Protein AF-H7GGT7-F1 (afdb_monomer_lite)

Sequence (346 aa):
MVAEAQDALASLGRAEEAASGPRREDAALARYRDLRARPEAETLLALLPALRPYPLEQAEARLLLAGLLWRAFRPQEALAVLAEPPHPGLPPDPVLEHQSLKAGLLMDLGRHAEAEPLLEGPLPEGLEARARFGATRLRLLLETGRLAQALEEGEGLYAKTPHPWMAAALLSAWTLKNRFPEALFREALAHPDGRGLALLALAHRRWRREEDPVPLFKEVLKEARRLPNPYLHHLALSSLALYLWPRAPRKAQALSQHLLYHTHKTGFLVHLEVARLLRAQLLLETGERVDHLLGFAPSLPLTRAWKAALQGEEAAEGLEGYGILGRWVRRLWRRGAAWMRARQWS

pLDDT: mean 89.99, std 10.31, range [37.41, 98.56]

Secondary structure (DSSP, 8-state):
-HHHHHHHHHHTTSSPPPTT-HHHH-HHHHHHHHHTTS--HHHHHHHTTTTTT-HHHHHHHHHHHHHHHHHTT-HHHHHHHT-SPPPTTS-HHHHHHHHHHHHHHHHHTT-HHHHGGGG-SPPPS-HHHHHHHHHHHHHHHHHTT-HHHHHHHHHHHHHHS--HHHHHHHHHHHHHTT---HHHHHHHTTSHHHHHHHHHHHHHHHHHTTS--HHHHHHHHHHHHHTT-HHHHHHHHHHHHHHHTTT-HHHHHHHHHHHHHHHHHHT-HHHHHHHHHHHHHHHHTTT---HHHH-S--SSHHHHHHHHHHHT--PPS-GGGGTHHHHHHHHHHHHHHHHHHHHT--

Structure (mmCIF, N/CA/C/O backbone):
data_AF-H7GGT7-F1
#
_entry.id   AF-H7GGT7-F1
#
loop_
_atom_site.group_PDB
_atom_site.id
_atom_site.type_symbol
_atom_site.label_atom_id
_atom_site.label_alt_id
_atom_site.label_comp_id
_atom_site.label_asym_id
_atom_site.label_entity_id
_atom_site.label_seq_id
_atom_site.pdbx_PDB_ins_code
_atom_site.Cartn_x
_atom_site.Cartn_y
_atom_site.Cartn_z
_atom_site.occupancy
_atom_site.B_iso_or_equiv
_atom_site.auth_seq_id
_atom_site.auth_comp_id
_atom_site.auth_asym_id
_atom_site.auth_atom_id
_atom_site.pdbx_PDB_model_num
ATOM 1 N N . MET A 1 1 ? 19.792 -13.397 -35.798 1.00 60.62 1 MET A N 1
ATOM 2 C CA . MET A 1 1 ? 20.973 -13.359 -34.907 1.00 60.62 1 MET A CA 1
ATOM 3 C C . MET A 1 1 ? 21.615 -11.969 -34.822 1.00 60.62 1 MET A C 1
ATOM 5 O O . MET A 1 1 ? 21.459 -11.349 -33.783 1.00 60.62 1 MET A O 1
ATOM 9 N N . VAL A 1 2 ? 22.288 -11.427 -35.856 1.00 76.25 2 VAL A N 1
ATOM 10 C CA . VAL A 1 2 ? 22.968 -10.103 -35.744 1.00 76.25 2 VAL A CA 1
ATOM 11 C C . VAL A 1 2 ? 21.978 -8.932 -35.618 1.00 76.25 2 VAL A C 1
ATOM 13 O O . VAL A 1 2 ? 22.123 -8.114 -34.717 1.00 76.25 2 VAL A O 1
ATOM 16 N N . ALA A 1 3 ? 20.934 -8.893 -36.454 1.00 75.62 3 ALA A N 1
ATOM 17 C CA . ALA A 1 3 ? 19.920 -7.832 -36.410 1.00 75.62 3 ALA A CA 1
ATOM 18 C C . ALA A 1 3 ? 19.075 -7.851 -35.119 1.00 75.62 3 ALA A C 1
ATOM 20 O O . ALA A 1 3 ? 18.805 -6.805 -34.550 1.00 75.62 3 ALA A O 1
ATOM 21 N N . GLU A 1 4 ? 18.721 -9.034 -34.605 1.00 77.25 4 GLU A N 1
ATOM 22 C CA . GLU A 1 4 ? 17.981 -9.176 -33.337 1.00 77.25 4 GLU A CA 1
ATOM 23 C C . GLU A 1 4 ? 18.801 -8.704 -32.130 1.00 77.25 4 GLU A C 1
ATOM 25 O O . GLU A 1 4 ? 18.273 -8.039 -31.244 1.00 77.25 4 GLU A O 1
ATOM 30 N N . ALA A 1 5 ? 20.101 -9.020 -32.094 1.00 79.81 5 ALA A N 1
ATOM 31 C CA . ALA A 1 5 ? 20.989 -8.544 -31.037 1.00 79.81 5 ALA A CA 1
ATOM 32 C C . ALA A 1 5 ? 21.175 -7.018 -31.100 1.00 79.81 5 ALA A C 1
ATOM 34 O O . ALA A 1 5 ? 21.188 -6.358 -30.061 1.00 79.81 5 ALA A O 1
ATOM 35 N N . GLN A 1 6 ? 21.272 -6.452 -32.308 1.00 83.12 6 GLN A N 1
ATOM 36 C CA . GLN A 1 6 ? 21.301 -5.005 -32.511 1.00 83.12 6 GLN A CA 1
ATOM 37 C C . GLN A 1 6 ? 19.995 -4.347 -32.048 1.00 83.12 6 GLN A C 1
ATOM 39 O O . GLN A 1 6 ? 20.042 -3.371 -31.306 1.00 83.12 6 GLN A O 1
ATOM 44 N N . ASP A 1 7 ? 18.839 -4.911 -32.393 1.00 83.69 7 ASP A N 1
ATOM 45 C CA . ASP A 1 7 ? 17.532 -4.395 -31.979 1.00 83.69 7 ASP A CA 1
ATOM 46 C C . ASP A 1 7 ? 17.297 -4.495 -30.462 1.00 83.69 7 ASP A C 1
ATOM 48 O O . ASP A 1 7 ? 16.668 -3.614 -29.871 1.00 83.69 7 ASP A O 1
ATOM 52 N N . ALA A 1 8 ? 17.835 -5.523 -29.799 1.00 82.12 8 ALA A N 1
ATOM 53 C CA . ALA A 1 8 ? 17.822 -5.625 -28.339 1.00 82.12 8 ALA A CA 1
ATOM 54 C C . ALA A 1 8 ? 18.675 -4.526 -27.678 1.00 82.12 8 ALA A C 1
ATOM 56 O O . ALA A 1 8 ? 18.292 -3.974 -26.645 1.00 82.12 8 ALA A O 1
ATOM 57 N N . LEU A 1 9 ? 19.813 -4.162 -28.279 1.00 85.31 9 LEU A N 1
ATOM 58 C CA . LEU A 1 9 ? 20.619 -3.017 -27.840 1.00 85.31 9 LEU A CA 1
ATOM 59 C C . LEU A 1 9 ? 19.935 -1.682 -28.162 1.00 85.31 9 LEU A C 1
ATOM 61 O O . LEU A 1 9 ? 20.008 -0.757 -27.351 1.00 85.31 9 LEU A O 1
ATOM 65 N N . ALA A 1 10 ? 19.231 -1.591 -29.290 1.00 84.88 10 ALA A N 1
ATOM 66 C CA . ALA A 1 10 ? 18.456 -0.416 -29.673 1.00 84.88 10 ALA A CA 1
ATOM 67 C C . ALA A 1 10 ? 17.266 -0.177 -28.731 1.00 84.88 10 ALA A C 1
ATOM 69 O O . ALA A 1 10 ? 17.036 0.958 -28.321 1.00 84.88 10 ALA A O 1
ATOM 70 N N . SER A 1 11 ? 16.582 -1.238 -28.280 1.00 88.50 11 SER A N 1
ATOM 71 C CA . SER A 1 11 ? 15.575 -1.184 -27.201 1.00 88.50 11 SER A CA 1
ATOM 72 C C . SER A 1 11 ? 16.121 -0.517 -25.934 1.00 88.50 11 SER A C 1
ATOM 74 O O . SER A 1 11 ? 15.417 0.232 -25.266 1.00 88.50 11 SER A O 1
ATOM 76 N N . LEU A 1 12 ? 17.401 -0.730 -25.625 1.00 89.56 12 LEU A N 1
ATOM 77 C CA . LEU A 1 12 ? 18.075 -0.130 -24.472 1.00 89.56 12 LEU A CA 1
ATOM 78 C C . LEU A 1 12 ? 18.650 1.272 -24.750 1.00 89.56 12 LEU A C 1
ATOM 80 O O . LEU A 1 12 ? 19.307 1.832 -23.872 1.00 89.56 12 LEU A O 1
ATOM 84 N N . GLY A 1 13 ? 18.466 1.819 -25.957 1.00 84.31 13 GLY A N 1
ATOM 85 C CA . GLY A 1 13 ? 19.063 3.087 -26.389 1.00 84.31 13 GLY A CA 1
ATOM 86 C C . GLY A 1 13 ? 20.584 3.031 -26.569 1.00 84.31 13 GLY A C 1
ATOM 87 O O . GLY A 1 13 ? 21.248 4.062 -26.505 1.00 84.31 13 GLY A O 1
ATOM 88 N N . ARG A 1 14 ? 21.158 1.833 -26.744 1.00 86.81 14 ARG A N 1
ATOM 89 C CA . ARG A 1 14 ? 22.614 1.601 -26.833 1.00 86.81 14 ARG A CA 1
ATOM 90 C C . ARG A 1 14 ? 23.119 1.374 -28.258 1.00 86.81 14 ARG A C 1
ATOM 92 O O . ARG A 1 14 ? 24.324 1.246 -28.455 1.00 86.81 14 ARG A O 1
ATOM 99 N N . ALA A 1 15 ? 22.218 1.283 -29.229 1.00 85.44 15 ALA A N 1
ATOM 100 C CA . ALA A 1 15 ? 22.523 1.117 -30.644 1.00 85.44 15 ALA A CA 1
ATOM 101 C C . ALA A 1 15 ? 21.416 1.749 -31.497 1.00 85.44 15 ALA A C 1
ATOM 103 O O . ALA A 1 15 ? 20.312 1.991 -31.007 1.00 85.44 15 ALA A O 1
ATOM 104 N N . GLU A 1 16 ? 21.703 1.990 -32.773 1.00 83.06 16 GLU A N 1
ATOM 105 C CA . GLU A 1 16 ? 20.667 2.317 -33.753 1.00 83.06 16 GLU A CA 1
ATOM 106 C C . GLU A 1 16 ? 19.829 1.075 -34.083 1.00 83.06 16 GLU A C 1
ATOM 108 O O . GLU A 1 16 ? 20.351 -0.046 -34.115 1.00 83.06 16 GLU A O 1
ATOM 113 N N . GLU A 1 17 ? 18.536 1.279 -34.350 1.00 81.56 17 GLU A N 1
ATOM 114 C CA . GLU A 1 17 ? 17.647 0.216 -34.832 1.00 81.56 17 GLU A CA 1
ATOM 115 C C . GLU A 1 17 ? 18.175 -0.351 -36.156 1.00 81.56 17 GLU A C 1
ATOM 117 O O . GLU A 1 17 ? 18.619 0.394 -37.036 1.00 81.56 17 GLU A O 1
ATOM 122 N N . ALA A 1 18 ? 18.146 -1.675 -36.315 1.00 79.06 18 ALA A N 1
ATOM 123 C CA . ALA A 1 18 ? 18.629 -2.286 -37.544 1.00 79.06 18 ALA A CA 1
ATOM 124 C C . ALA A 1 18 ? 17.704 -1.919 -38.721 1.00 79.06 18 ALA A C 1
ATOM 126 O O . ALA A 1 18 ? 16.485 -2.073 -38.650 1.00 79.06 18 ALA A O 1
ATOM 127 N N . ALA A 1 19 ? 18.285 -1.467 -39.840 1.00 72.19 19 ALA A N 1
ATOM 128 C CA . ALA A 1 19 ? 17.528 -0.979 -41.001 1.00 72.19 19 ALA A CA 1
ATOM 129 C C . ALA A 1 19 ? 16.563 -2.022 -41.606 1.00 72.19 19 ALA A C 1
ATOM 131 O O . ALA A 1 19 ? 15.527 -1.647 -42.153 1.00 72.19 19 ALA A O 1
ATOM 132 N N . SER A 1 20 ? 16.897 -3.310 -41.481 1.00 71.81 20 SER A N 1
ATOM 133 C CA . SER A 1 20 ? 16.078 -4.472 -41.856 1.00 71.81 20 SER A CA 1
ATOM 134 C C . SER A 1 20 ? 15.782 -5.393 -40.659 1.00 71.81 20 SER A C 1
ATOM 136 O O . SER A 1 20 ? 15.585 -6.598 -40.826 1.00 71.81 20 SER A O 1
ATOM 138 N N . GLY A 1 21 ? 15.821 -4.850 -39.438 1.00 65.81 21 GLY A N 1
ATOM 139 C CA . GLY A 1 21 ? 15.598 -5.601 -38.206 1.00 65.81 21 GLY A CA 1
ATOM 140 C C . GLY A 1 21 ? 14.120 -5.852 -37.904 1.00 65.81 21 GLY A C 1
ATOM 141 O O . GLY A 1 21 ? 13.263 -5.061 -38.311 1.00 65.81 21 GLY A O 1
ATOM 142 N N . PRO A 1 22 ? 13.803 -6.928 -37.159 1.00 74.50 22 PRO A N 1
ATOM 143 C CA . PRO A 1 22 ? 12.429 -7.258 -36.789 1.00 74.50 22 PRO A CA 1
ATOM 144 C C . PRO A 1 22 ? 11.730 -6.124 -36.033 1.00 74.50 22 PRO A C 1
ATOM 146 O O . PRO A 1 22 ? 10.533 -5.942 -36.207 1.00 74.50 22 PRO A O 1
ATOM 149 N N . ARG A 1 23 ? 12.453 -5.309 -35.250 1.00 79.25 23 ARG A N 1
ATOM 150 C CA . ARG A 1 23 ? 11.867 -4.272 -34.379 1.00 79.25 23 ARG A CA 1
ATOM 151 C C . ARG A 1 23 ? 11.022 -3.229 -35.103 1.00 79.25 23 ARG A C 1
ATOM 153 O O . ARG A 1 23 ? 10.033 -2.760 -34.542 1.00 79.25 23 ARG A O 1
ATOM 160 N N . ARG A 1 24 ? 11.396 -2.844 -36.324 1.00 73.69 24 ARG A N 1
ATOM 161 C CA . ARG A 1 24 ? 10.708 -1.771 -37.059 1.00 73.69 24 ARG A CA 1
ATOM 162 C C . ARG A 1 24 ? 9.321 -2.194 -37.548 1.00 73.69 24 ARG A C 1
ATOM 164 O O . ARG A 1 24 ? 8.414 -1.366 -37.588 1.00 73.69 24 ARG A O 1
ATOM 171 N N . GLU A 1 25 ? 9.173 -3.469 -37.891 1.00 80.25 25 GLU A N 1
ATOM 172 C CA . GLU A 1 25 ? 7.950 -4.062 -38.447 1.00 80.25 25 GLU A CA 1
ATOM 173 C C . GLU A 1 25 ? 7.248 -5.001 -37.448 1.00 80.25 25 GLU A C 1
ATOM 175 O O . GLU A 1 25 ? 6.250 -5.640 -37.787 1.00 80.25 25 GLU A O 1
ATOM 180 N N . ASP A 1 26 ? 7.735 -5.077 -36.204 1.00 86.62 26 ASP A N 1
ATOM 181 C CA . ASP A 1 26 ? 7.194 -5.977 -35.191 1.00 86.62 26 ASP A CA 1
ATOM 182 C C . ASP A 1 26 ? 5.777 -5.549 -34.772 1.00 86.62 26 ASP A C 1
ATOM 184 O O . ASP A 1 26 ? 5.549 -4.527 -34.111 1.00 86.62 26 ASP A O 1
ATOM 188 N N . ALA A 1 27 ? 4.800 -6.373 -35.151 1.00 88.75 27 ALA A N 1
ATOM 189 C CA . ALA A 1 27 ? 3.392 -6.135 -34.865 1.00 88.75 27 ALA A CA 1
ATOM 190 C C . ALA A 1 27 ? 3.074 -6.159 -33.359 1.00 88.75 27 ALA A C 1
ATOM 192 O O . ALA A 1 27 ? 2.149 -5.471 -32.919 1.00 88.75 27 ALA A O 1
ATOM 193 N N . ALA A 1 28 ? 3.819 -6.924 -32.553 1.00 89.44 28 ALA A N 1
ATOM 194 C CA . ALA A 1 28 ? 3.633 -6.955 -31.107 1.00 89.44 28 ALA A CA 1
ATOM 195 C C . ALA A 1 28 ? 4.131 -5.657 -30.459 1.00 89.44 28 ALA A C 1
ATOM 197 O O . ALA A 1 28 ? 3.456 -5.117 -29.579 1.00 89.44 28 ALA A O 1
ATOM 198 N N . LEU A 1 29 ? 5.251 -5.109 -30.932 1.00 89.88 29 LEU A N 1
ATOM 199 C CA . LEU A 1 29 ? 5.766 -3.818 -30.483 1.00 89.88 29 LEU A CA 1
ATOM 200 C C . LEU A 1 29 ? 4.841 -2.662 -30.886 1.00 89.88 29 LEU A C 1
ATOM 202 O O . LEU A 1 29 ? 4.554 -1.794 -30.059 1.00 89.88 29 LEU A O 1
ATOM 206 N N . ALA A 1 30 ? 4.331 -2.664 -32.121 1.00 90.12 30 ALA A N 1
ATOM 207 C CA . ALA A 1 30 ? 3.328 -1.695 -32.567 1.00 90.12 30 ALA A CA 1
ATOM 208 C C . ALA A 1 30 ? 2.069 -1.755 -31.686 1.00 90.12 30 ALA A C 1
ATOM 210 O O . ALA A 1 30 ? 1.648 -0.743 -31.125 1.00 90.12 30 ALA A O 1
ATOM 211 N N . ARG A 1 31 ? 1.544 -2.963 -31.450 1.00 91.44 31 ARG A N 1
ATOM 212 C CA . ARG A 1 31 ? 0.391 -3.175 -30.568 1.00 91.44 31 ARG A CA 1
ATOM 213 C C . ARG A 1 31 ? 0.655 -2.724 -29.131 1.00 91.44 31 ARG A C 1
ATOM 215 O O . ARG A 1 31 ? -0.234 -2.158 -28.501 1.00 91.44 31 ARG A O 1
ATOM 222 N N . TYR A 1 32 ? 1.854 -2.957 -28.594 1.00 94.19 32 TYR A N 1
ATOM 223 C CA . TYR A 1 32 ? 2.221 -2.470 -27.262 1.00 94.19 32 TYR A CA 1
ATOM 224 C C . TYR A 1 32 ? 2.183 -0.939 -27.202 1.00 94.19 32 TYR A C 1
ATOM 226 O O . TYR A 1 32 ? 1.604 -0.387 -26.265 1.00 94.19 32 TYR A O 1
ATOM 234 N N . ARG A 1 33 ? 2.741 -0.252 -28.207 1.00 91.50 33 ARG A N 1
ATOM 235 C CA . ARG A 1 33 ? 2.732 1.220 -28.286 1.00 91.50 33 ARG A CA 1
ATOM 236 C C . ARG A 1 33 ? 1.306 1.776 -28.253 1.00 91.50 33 ARG A C 1
ATOM 238 O O . ARG A 1 33 ? 1.061 2.716 -27.499 1.00 91.50 33 ARG A O 1
ATOM 245 N N . ASP A 1 34 ? 0.370 1.146 -28.958 1.00 90.75 34 ASP A N 1
ATOM 246 C CA . ASP A 1 34 ? -1.049 1.525 -28.921 1.00 90.75 34 ASP A CA 1
ATOM 247 C C . ASP A 1 34 ? -1.682 1.272 -27.541 1.00 90.75 34 ASP A C 1
ATOM 249 O O . ASP A 1 34 ? -2.390 2.126 -26.996 1.00 90.75 34 ASP A O 1
ATOM 253 N N . LEU A 1 35 ? -1.383 0.122 -26.926 1.00 91.69 35 LEU A N 1
ATOM 254 C CA . LEU A 1 35 ? -1.901 -0.246 -25.603 1.00 91.69 35 LEU A CA 1
ATOM 255 C C . LEU A 1 35 ? -1.408 0.669 -24.481 1.00 91.69 35 LEU A C 1
ATOM 257 O O . LEU A 1 35 ? -2.117 0.825 -23.489 1.00 91.69 35 LEU A O 1
ATOM 261 N N . ARG A 1 36 ? -0.242 1.314 -24.610 1.00 90.31 36 ARG A N 1
ATOM 262 C CA . ARG A 1 36 ? 0.256 2.250 -23.581 1.00 90.31 36 ARG A CA 1
ATOM 263 C C . ARG A 1 36 ? -0.728 3.383 -23.294 1.00 90.31 36 ARG A C 1
ATOM 265 O O . ARG A 1 36 ? -0.814 3.830 -22.153 1.00 90.31 36 ARG A O 1
ATOM 272 N N . ALA A 1 37 ? -1.478 3.837 -24.299 1.00 88.56 37 ALA A N 1
ATOM 273 C CA . ALA A 1 37 ? -2.446 4.919 -24.134 1.00 88.56 37 ALA A CA 1
ATOM 274 C C . ALA A 1 37 ? -3.727 4.470 -23.408 1.00 88.56 37 ALA A C 1
ATOM 276 O O . ALA A 1 37 ? -4.358 5.266 -22.709 1.00 88.56 37 ALA A O 1
ATOM 277 N N . ARG A 1 38 ? -4.133 3.207 -23.588 1.00 90.00 38 ARG A N 1
ATOM 278 C CA . ARG A 1 38 ? -5.342 2.611 -22.997 1.00 90.00 38 ARG A CA 1
ATOM 279 C C . ARG A 1 38 ? -5.049 1.164 -22.606 1.00 90.00 38 ARG A C 1
ATOM 281 O O . ARG A 1 38 ? -5.357 0.247 -23.364 1.00 90.00 38 ARG A O 1
ATOM 288 N N . PRO A 1 39 ? -4.409 0.960 -21.451 1.00 91.12 39 PRO A N 1
ATOM 289 C CA . PRO A 1 39 ? -3.860 -0.338 -21.126 1.00 91.12 39 PRO A CA 1
ATOM 290 C C . PRO A 1 39 ? -4.947 -1.272 -20.595 1.00 91.12 39 PRO A C 1
ATOM 292 O O . PRO A 1 39 ? -5.759 -0.906 -19.744 1.00 91.12 39 PRO A O 1
ATOM 295 N N . GLU A 1 40 ? -4.929 -2.506 -21.087 1.00 94.00 40 GLU A N 1
ATOM 296 C CA . GLU A 1 40 ? -5.848 -3.573 -20.700 1.00 94.00 40 GLU A CA 1
ATOM 297 C C . GLU A 1 40 ? -5.042 -4.767 -20.196 1.00 94.00 40 GLU A C 1
ATOM 299 O O . GLU A 1 40 ? -4.141 -5.249 -20.884 1.00 94.00 40 GLU A O 1
ATOM 304 N N . ALA A 1 41 ? -5.361 -5.246 -18.991 1.00 94.06 41 ALA A N 1
ATOM 305 C CA . ALA A 1 41 ? -4.540 -6.244 -18.308 1.00 94.06 41 ALA A CA 1
ATOM 306 C C . ALA A 1 41 ? -4.433 -7.557 -19.100 1.00 94.06 41 ALA A C 1
ATOM 308 O O . ALA A 1 41 ? -3.332 -8.036 -19.345 1.00 94.06 41 ALA A O 1
ATOM 309 N N . GLU A 1 42 ? -5.563 -8.105 -19.551 1.00 94.38 42 GLU A N 1
ATOM 310 C CA . GLU A 1 42 ? -5.588 -9.387 -20.269 1.00 94.38 42 GLU A CA 1
ATOM 311 C C . GLU A 1 42 ? -4.864 -9.291 -21.622 1.00 94.38 42 GLU A C 1
ATOM 313 O O . GLU A 1 42 ? -4.099 -10.179 -22.001 1.00 94.38 42 GLU A O 1
ATOM 318 N N . THR A 1 43 ? -5.029 -8.163 -22.319 1.00 94.44 43 THR A N 1
ATOM 319 C CA . THR A 1 43 ? -4.362 -7.905 -23.598 1.00 94.44 43 THR A CA 1
ATOM 320 C C . THR A 1 43 ? -2.847 -7.753 -23.426 1.00 94.44 43 THR A C 1
ATOM 322 O O . THR A 1 43 ? -2.083 -8.311 -24.214 1.00 94.44 43 THR A O 1
ATOM 325 N N . LEU A 1 44 ? -2.395 -7.044 -22.386 1.00 94.88 44 LEU A N 1
ATOM 326 C CA . LEU A 1 44 ? -0.972 -6.920 -22.058 1.00 94.88 44 LEU A CA 1
ATOM 327 C C . LEU A 1 44 ? -0.368 -8.264 -21.642 1.00 94.88 44 LEU A C 1
ATOM 329 O O . LEU A 1 44 ? 0.719 -8.598 -22.105 1.00 94.88 44 LEU A O 1
ATOM 333 N N . LEU A 1 45 ? -1.073 -9.052 -20.825 1.00 94.38 45 LEU A N 1
ATOM 334 C CA . LEU A 1 45 ? -0.617 -10.372 -20.385 1.00 94.38 45 LEU A CA 1
ATOM 335 C C . LEU A 1 45 ? -0.356 -11.303 -21.576 1.00 94.38 45 LEU A C 1
ATOM 337 O O . LEU A 1 45 ? 0.702 -11.929 -21.641 1.00 94.38 45 LEU A O 1
ATOM 341 N N . ALA A 1 46 ? -1.275 -11.342 -22.544 1.00 94.19 46 ALA A N 1
ATOM 342 C CA . ALA A 1 46 ? -1.113 -12.130 -23.766 1.00 94.19 46 ALA A CA 1
ATOM 343 C C . ALA A 1 46 ? 0.049 -11.639 -24.652 1.00 94.19 46 ALA A C 1
ATOM 345 O O . ALA A 1 46 ? 0.646 -12.429 -25.381 1.00 94.19 46 ALA A O 1
ATOM 346 N N . LEU A 1 47 ? 0.378 -10.344 -24.589 1.00 94.25 47 LEU A N 1
ATOM 347 C CA . LEU A 1 47 ? 1.425 -9.720 -25.400 1.00 94.25 47 LEU A CA 1
ATOM 348 C C . LEU A 1 47 ? 2.839 -9.904 -24.824 1.00 94.25 47 LEU A C 1
ATOM 350 O O . LEU A 1 47 ? 3.808 -9.913 -25.581 1.00 94.25 47 LEU A O 1
ATOM 354 N N . LEU A 1 48 ? 2.975 -10.073 -23.504 1.00 92.75 48 LEU A N 1
ATOM 355 C CA . LEU A 1 48 ? 4.272 -10.130 -22.812 1.00 92.75 48 LEU A CA 1
ATOM 356 C C . LEU A 1 48 ? 5.299 -11.113 -23.408 1.00 92.75 48 LEU A C 1
ATOM 358 O O . LEU A 1 48 ? 6.469 -10.726 -23.506 1.00 92.75 48 LEU A O 1
ATOM 362 N N . PRO A 1 49 ? 4.939 -12.353 -23.806 1.00 92.25 49 PRO A N 1
ATOM 363 C CA . PRO A 1 49 ? 5.906 -13.281 -24.391 1.00 92.25 49 PRO A CA 1
ATOM 364 C C . PRO A 1 49 ? 6.508 -12.767 -25.703 1.00 92.25 49 PRO A C 1
ATOM 366 O O . PRO A 1 49 ? 7.695 -12.974 -25.948 1.00 92.25 49 PRO A O 1
ATOM 369 N N . ALA A 1 50 ? 5.715 -12.060 -26.516 1.00 91.62 50 ALA A N 1
ATOM 370 C CA . ALA A 1 50 ? 6.149 -11.522 -27.803 1.00 91.62 50 ALA A CA 1
ATOM 371 C C . ALA A 1 50 ? 7.114 -10.332 -27.655 1.00 91.62 50 ALA A C 1
ATOM 373 O O . ALA A 1 50 ? 7.932 -10.098 -28.534 1.00 91.62 50 ALA A O 1
ATOM 374 N N . LEU A 1 51 ? 7.087 -9.626 -26.518 1.00 90.62 51 LEU A N 1
ATOM 375 C CA . LEU A 1 51 ? 8.006 -8.517 -26.231 1.00 90.62 51 LEU A CA 1
ATOM 376 C C . LEU A 1 51 ? 9.376 -8.972 -25.702 1.00 90.62 51 LEU A C 1
ATOM 378 O O . LEU A 1 51 ? 10.252 -8.135 -25.505 1.00 90.62 51 LEU A O 1
ATOM 382 N N . ARG A 1 52 ? 9.594 -10.275 -25.463 1.00 84.50 52 ARG A N 1
ATOM 383 C CA . ARG A 1 52 ? 10.850 -10.811 -24.898 1.00 84.50 52 ARG A CA 1
ATOM 384 C C . ARG A 1 52 ? 12.136 -10.350 -25.609 1.00 84.50 52 ARG A C 1
ATOM 386 O O . ARG A 1 52 ? 13.122 -10.150 -24.901 1.00 84.50 52 ARG A O 1
ATOM 393 N N . PRO A 1 53 ? 12.171 -10.164 -26.941 1.00 85.44 53 PRO A N 1
ATOM 394 C CA . PRO A 1 53 ? 13.360 -9.649 -27.622 1.00 85.44 53 PRO A CA 1
ATOM 395 C C . PRO A 1 53 ? 13.712 -8.188 -27.292 1.00 85.44 53 PRO A C 1
ATOM 397 O O . PRO A 1 53 ? 14.826 -7.764 -27.589 1.00 85.44 53 PRO A O 1
ATOM 400 N N . TYR A 1 54 ? 12.798 -7.419 -26.686 1.00 91.19 54 TYR A N 1
ATOM 401 C CA . TYR A 1 54 ? 12.936 -5.982 -26.431 1.00 91.19 54 TYR A CA 1
ATOM 402 C C . TYR A 1 54 ? 12.917 -5.693 -24.922 1.00 91.19 54 TYR A C 1
ATOM 404 O O . TYR A 1 54 ? 11.845 -5.511 -24.335 1.00 91.19 54 TYR A O 1
ATOM 412 N N . PRO A 1 55 ? 14.086 -5.672 -24.251 1.00 92.00 55 PRO A N 1
ATOM 413 C CA . PRO A 1 55 ? 14.138 -5.656 -22.793 1.00 92.00 55 PRO A CA 1
ATOM 414 C C . PRO A 1 55 ? 13.453 -4.450 -22.147 1.00 92.00 55 PRO A C 1
ATOM 416 O O . PRO A 1 55 ? 12.812 -4.615 -21.107 1.00 92.00 55 PRO A O 1
ATOM 419 N N . LEU A 1 56 ? 13.573 -3.254 -22.738 1.00 93.56 56 LEU A N 1
ATOM 420 C CA . LEU A 1 56 ? 12.961 -2.044 -22.186 1.00 93.56 56 LEU A CA 1
ATOM 421 C C . LEU A 1 56 ? 11.437 -2.126 -22.248 1.00 93.56 56 LEU A C 1
ATOM 423 O O . LEU A 1 56 ? 10.770 -1.978 -21.226 1.00 93.56 56 LEU A O 1
ATOM 427 N N . GLU A 1 57 ? 10.884 -2.426 -23.419 1.00 94.12 57 GLU A N 1
ATOM 428 C CA . GLU A 1 57 ? 9.438 -2.512 -23.606 1.00 94.12 57 GLU A CA 1
ATOM 429 C C . GLU A 1 57 ? 8.818 -3.662 -22.823 1.00 94.12 57 GLU A C 1
ATOM 431 O O . GLU A 1 57 ? 7.734 -3.509 -22.264 1.00 94.12 57 GLU A O 1
ATOM 436 N N . GLN A 1 58 ? 9.518 -4.792 -22.706 1.00 94.50 58 GLN A N 1
ATOM 437 C CA . GLN A 1 58 ? 9.073 -5.880 -21.847 1.00 94.50 58 GLN A CA 1
ATOM 438 C C . GLN A 1 58 ? 9.013 -5.446 -20.374 1.00 94.50 58 GLN A C 1
ATOM 440 O O . GLN A 1 58 ? 8.056 -5.783 -19.672 1.00 94.50 58 GLN A O 1
ATOM 445 N N . ALA A 1 59 ? 10.016 -4.707 -19.890 1.00 95.31 59 ALA A N 1
ATOM 446 C CA . ALA A 1 59 ? 10.041 -4.211 -18.516 1.00 95.31 59 ALA A CA 1
ATOM 447 C C . ALA A 1 59 ? 8.915 -3.200 -18.257 1.00 95.31 59 ALA A C 1
ATOM 449 O O . ALA A 1 59 ? 8.168 -3.358 -17.290 1.00 95.31 59 ALA A O 1
ATOM 450 N N . GLU A 1 60 ? 8.738 -2.217 -19.142 1.00 94.94 60 GLU A N 1
ATOM 451 C CA . GLU A 1 60 ? 7.645 -1.243 -19.052 1.00 94.94 60 GLU A CA 1
ATOM 452 C C . GLU A 1 60 ? 6.263 -1.924 -19.099 1.00 94.94 60 GLU A C 1
ATOM 454 O O . GLU A 1 60 ? 5.389 -1.616 -18.285 1.00 94.94 60 GLU A O 1
ATOM 459 N N . ALA A 1 61 ? 6.065 -2.893 -20.001 1.00 95.88 61 ALA A N 1
ATOM 460 C CA . ALA A 1 61 ? 4.809 -3.631 -20.121 1.00 95.88 61 ALA A CA 1
ATOM 461 C C . ALA A 1 61 ? 4.491 -4.436 -18.852 1.00 95.88 61 ALA A C 1
ATOM 463 O O . ALA A 1 61 ? 3.340 -4.464 -18.411 1.00 95.88 61 ALA A O 1
ATOM 464 N N . ARG A 1 62 ? 5.503 -5.057 -18.228 1.00 97.06 62 ARG A N 1
ATOM 465 C CA . ARG A 1 62 ? 5.348 -5.765 -16.947 1.00 97.06 62 ARG A CA 1
ATOM 466 C C . ARG A 1 62 ? 4.983 -4.819 -15.808 1.00 97.06 62 ARG A C 1
ATOM 468 O O . ARG A 1 62 ? 4.081 -5.143 -15.039 1.00 97.06 62 ARG A O 1
ATOM 475 N N . LEU A 1 63 ? 5.636 -3.660 -15.709 1.00 96.62 63 LEU A N 1
ATOM 476 C CA . LEU A 1 63 ? 5.306 -2.632 -14.712 1.00 96.62 63 LEU A CA 1
ATOM 477 C C . LEU A 1 63 ? 3.857 -2.158 -14.863 1.00 96.62 63 LEU A C 1
ATOM 479 O O . LEU A 1 63 ? 3.108 -2.108 -13.884 1.00 96.62 63 LEU A O 1
ATOM 483 N N . LEU A 1 64 ? 3.444 -1.871 -16.098 1.00 96.50 64 LEU A N 1
ATOM 484 C CA . LEU A 1 64 ? 2.092 -1.427 -16.416 1.00 96.50 64 LEU A CA 1
ATOM 485 C C . LEU A 1 64 ? 1.047 -2.497 -16.082 1.00 96.50 64 LEU A C 1
ATOM 487 O O . LEU A 1 64 ? 0.045 -2.204 -15.426 1.00 96.50 64 LEU A O 1
ATOM 491 N N . LEU A 1 65 ? 1.301 -3.746 -16.481 1.00 97.88 65 LEU A N 1
ATOM 492 C CA . LEU A 1 65 ? 0.429 -4.876 -16.183 1.00 97.88 65 LEU A CA 1
ATOM 493 C C . LEU A 1 65 ? 0.314 -5.118 -14.673 1.00 97.88 65 LEU A C 1
ATOM 495 O O . LEU A 1 65 ? -0.798 -5.236 -14.162 1.00 97.88 65 LEU A O 1
ATOM 499 N N . ALA A 1 66 ? 1.432 -5.144 -13.946 1.00 98.25 66 ALA A N 1
ATOM 500 C CA . ALA A 1 66 ? 1.429 -5.322 -12.497 1.00 98.25 66 ALA A CA 1
ATOM 501 C C . ALA A 1 66 ? 0.629 -4.211 -11.795 1.00 98.25 66 ALA A C 1
ATOM 503 O O . ALA A 1 66 ? -0.183 -4.499 -10.915 1.00 98.25 66 ALA A O 1
ATOM 504 N N . GLY A 1 67 ? 0.777 -2.958 -12.237 1.00 96.88 67 GLY A N 1
ATOM 505 C CA . GLY A 1 67 ? -0.033 -1.840 -11.755 1.00 96.88 67 GLY A CA 1
ATOM 506 C C . GLY A 1 67 ? -1.532 -2.045 -11.995 1.00 96.88 67 GLY A C 1
ATOM 507 O O . GLY A 1 67 ? -2.329 -1.872 -11.074 1.00 96.88 67 GLY A O 1
ATOM 508 N N . LEU A 1 68 ? -1.936 -2.462 -13.197 1.00 97.19 68 LEU A N 1
ATOM 509 C CA . LEU A 1 68 ? -3.343 -2.737 -13.516 1.00 97.19 68 LEU A CA 1
ATOM 510 C C . LEU A 1 68 ? -3.929 -3.888 -12.693 1.00 97.19 68 LEU A C 1
ATOM 512 O O . LEU A 1 68 ? -5.034 -3.763 -12.161 1.00 97.19 68 LEU A O 1
ATOM 516 N N . LEU A 1 69 ? -3.194 -4.993 -12.572 1.00 98.12 69 LEU A N 1
ATOM 517 C CA . LEU A 1 69 ? -3.600 -6.153 -11.778 1.00 98.12 69 LEU A CA 1
ATOM 51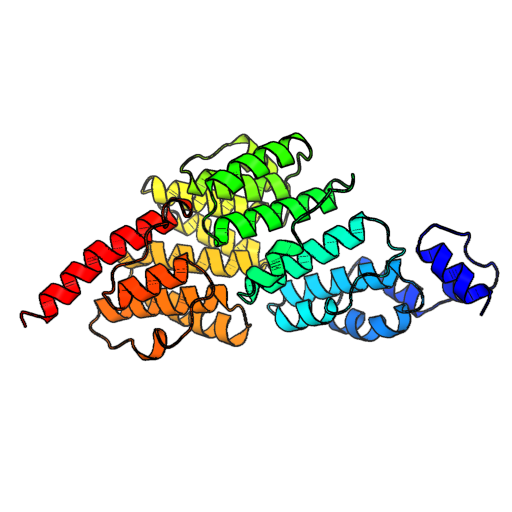8 C C . LEU A 1 69 ? -3.761 -5.775 -10.305 1.00 98.12 69 LEU A C 1
ATOM 520 O O . LEU A 1 69 ? -4.781 -6.094 -9.691 1.00 98.12 69 LEU A O 1
ATOM 524 N N . TRP A 1 70 ? -2.810 -5.016 -9.757 1.00 97.88 70 TRP A N 1
ATOM 525 C CA . TRP A 1 70 ? -2.907 -4.494 -8.400 1.00 97.88 70 TRP A CA 1
ATOM 526 C C . TRP A 1 70 ? -4.155 -3.631 -8.222 1.00 97.88 70 TRP A C 1
ATOM 528 O O . TRP A 1 70 ? -4.960 -3.899 -7.334 1.00 97.88 70 TRP A O 1
ATOM 538 N N . ARG A 1 71 ? -4.384 -2.658 -9.113 1.00 96.62 71 ARG A N 1
ATOM 539 C CA . ARG A 1 71 ? -5.579 -1.795 -9.102 1.00 96.62 71 ARG A CA 1
ATOM 540 C C . ARG A 1 71 ? -6.890 -2.583 -9.212 1.00 96.62 71 ARG A C 1
ATOM 542 O O . ARG A 1 71 ? -7.904 -2.150 -8.670 1.00 96.62 71 ARG A O 1
ATOM 549 N N . ALA A 1 72 ? -6.862 -3.755 -9.844 1.00 96.94 72 ALA A N 1
ATOM 550 C CA . ALA A 1 72 ? -7.971 -4.704 -9.920 1.00 96.94 72 ALA A CA 1
ATOM 551 C C . ALA A 1 72 ? -8.091 -5.634 -8.692 1.00 96.94 72 ALA A C 1
ATOM 553 O O . ALA A 1 72 ? -8.835 -6.610 -8.745 1.00 96.94 72 ALA A O 1
ATOM 554 N N . PHE A 1 73 ? -7.392 -5.340 -7.590 1.00 97.50 73 PHE A N 1
ATOM 555 C CA . PHE A 1 73 ? -7.350 -6.153 -6.371 1.00 97.50 73 PHE A CA 1
ATOM 556 C C . PHE A 1 73 ? -6.780 -7.571 -6.583 1.00 97.50 73 PHE A C 1
ATOM 558 O O . PHE A 1 73 ? -7.221 -8.515 -5.927 1.00 97.50 73 PHE A O 1
ATOM 565 N N . ARG A 1 74 ? -5.784 -7.722 -7.470 1.00 97.75 74 ARG A N 1
ATOM 566 C CA . ARG A 1 74 ? -5.090 -8.994 -7.756 1.00 97.75 74 ARG A CA 1
ATOM 567 C C . ARG A 1 74 ? -3.587 -8.931 -7.404 1.00 97.75 74 ARG A C 1
ATOM 569 O O . ARG A 1 74 ? -2.746 -9.010 -8.301 1.00 97.75 74 ARG A O 1
ATOM 576 N N . PRO A 1 75 ? -3.205 -8.761 -6.120 1.00 97.50 75 PRO A N 1
ATOM 577 C CA . PRO A 1 75 ? -1.813 -8.530 -5.725 1.00 97.50 75 PRO A CA 1
ATOM 578 C C . PRO A 1 75 ? -0.893 -9.737 -5.978 1.00 97.50 75 PRO A C 1
ATOM 580 O O . PRO A 1 75 ? 0.254 -9.537 -6.370 1.00 97.50 75 PRO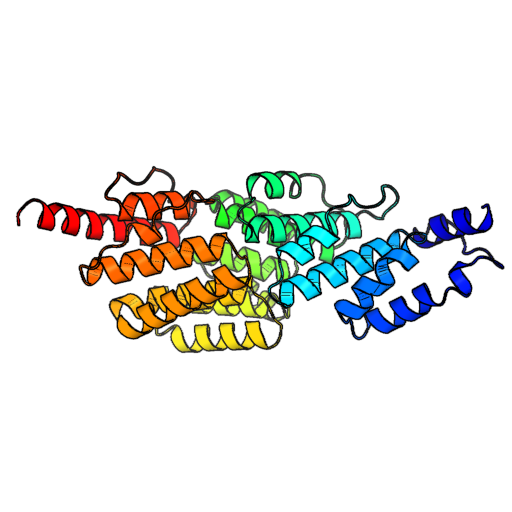 A O 1
ATOM 583 N N . GLN A 1 76 ? -1.371 -10.981 -5.827 1.00 97.69 76 GLN A N 1
ATOM 584 C CA . GLN A 1 76 ? -0.581 -12.171 -6.180 1.00 97.69 76 GLN A CA 1
ATOM 585 C C . GLN A 1 76 ? -0.248 -12.234 -7.675 1.00 97.69 76 GLN A C 1
ATOM 587 O O . GLN A 1 76 ? 0.904 -12.473 -8.028 1.00 97.69 76 GLN A O 1
ATOM 592 N N . GLU A 1 77 ? -1.230 -12.003 -8.551 1.00 98.06 77 GLU A N 1
ATOM 593 C CA . GLU A 1 77 ? -1.008 -11.996 -10.004 1.00 98.06 77 GLU A CA 1
ATOM 594 C C . GLU A 1 77 ? -0.066 -10.855 -10.404 1.00 98.06 77 GLU A C 1
ATOM 596 O O . GLU A 1 77 ? 0.870 -11.066 -11.173 1.00 98.06 77 GLU A O 1
ATOM 601 N N . ALA A 1 78 ? -0.247 -9.665 -9.819 1.00 98.25 78 ALA A N 1
ATOM 602 C CA . ALA A 1 78 ? 0.655 -8.535 -10.028 1.00 98.25 78 ALA A CA 1
ATOM 603 C C . ALA A 1 78 ? 2.104 -8.866 -9.630 1.00 98.25 78 ALA A C 1
ATOM 605 O O . ALA A 1 78 ? 3.037 -8.530 -10.359 1.00 98.25 78 ALA A O 1
ATOM 606 N N . LEU A 1 79 ? 2.303 -9.555 -8.500 1.00 98.25 79 LEU A N 1
ATOM 607 C CA . LEU A 1 79 ? 3.633 -9.964 -8.050 1.00 98.25 79 LEU A CA 1
ATOM 608 C C . LEU A 1 79 ? 4.244 -11.029 -8.969 1.00 98.25 79 LEU A C 1
ATOM 610 O O . LEU A 1 79 ? 5.442 -10.978 -9.238 1.00 98.25 79 LEU A O 1
ATOM 614 N N . ALA A 1 80 ? 3.436 -11.965 -9.474 1.00 97.56 80 ALA A N 1
ATOM 615 C CA . ALA A 1 80 ? 3.891 -13.008 -10.392 1.00 97.56 80 ALA A CA 1
ATOM 616 C C . ALA A 1 80 ? 4.449 -12.424 -11.702 1.00 97.56 80 ALA A C 1
ATOM 618 O O . ALA A 1 80 ? 5.465 -12.900 -12.206 1.00 97.56 80 ALA A O 1
ATOM 619 N N . VAL A 1 81 ? 3.855 -11.337 -12.207 1.00 97.00 81 VAL A N 1
ATOM 620 C CA . VAL A 1 81 ? 4.353 -10.607 -13.390 1.00 97.00 81 VAL A CA 1
ATOM 621 C C . VAL A 1 81 ? 5.750 -10.005 -13.164 1.00 97.00 81 VAL A C 1
ATOM 623 O O . VAL A 1 81 ? 6.515 -9.853 -14.118 1.00 97.00 81 VAL A O 1
ATOM 626 N N . LEU A 1 82 ? 6.108 -9.704 -11.911 1.00 96.94 82 LEU A N 1
ATOM 627 C CA . LEU A 1 82 ? 7.406 -9.151 -11.496 1.00 96.94 82 LEU A CA 1
ATOM 628 C C . LEU A 1 82 ? 8.317 -10.202 -10.830 1.00 96.94 82 LEU A C 1
ATOM 630 O O . LEU A 1 82 ? 9.248 -9.857 -10.092 1.00 96.94 82 LEU A O 1
ATOM 634 N N . ALA A 1 83 ? 8.042 -11.495 -11.028 1.00 92.94 83 ALA A N 1
ATOM 635 C CA . ALA A 1 83 ? 8.832 -12.563 -10.421 1.00 92.94 83 ALA A CA 1
ATOM 636 C C . ALA A 1 83 ? 10.280 -12.555 -10.937 1.00 92.94 83 ALA A C 1
ATOM 638 O O . ALA A 1 83 ? 11.215 -12.600 -10.134 1.00 92.94 83 ALA A O 1
ATOM 639 N N . GLU A 1 84 ? 10.449 -12.434 -12.256 1.00 89.38 84 GLU A N 1
ATOM 640 C CA . GLU A 1 84 ? 11.754 -12.371 -12.914 1.00 89.38 84 GLU A CA 1
ATOM 641 C C . GLU A 1 84 ? 12.479 -11.051 -12.606 1.00 89.38 84 GLU A C 1
ATOM 643 O O . GLU A 1 84 ? 11.850 -9.987 -12.627 1.00 89.38 84 GLU A O 1
ATOM 648 N N . PRO A 1 85 ? 13.799 -11.089 -12.341 1.00 89.81 85 PRO A N 1
ATOM 649 C CA . PRO A 1 85 ? 14.581 -9.873 -12.182 1.00 89.81 85 PRO A CA 1
ATOM 650 C C . PRO A 1 85 ? 14.610 -9.062 -13.492 1.00 89.81 85 PRO A C 1
ATOM 652 O O . PRO A 1 85 ? 14.601 -9.650 -14.579 1.00 89.81 85 PRO A O 1
ATOM 655 N N . PRO A 1 86 ? 14.678 -7.719 -13.417 1.00 91.12 86 PRO A N 1
ATOM 656 C CA . PRO A 1 86 ? 14.848 -6.875 -14.595 1.00 91.12 86 PRO A CA 1
ATOM 657 C C . PRO A 1 86 ? 16.107 -7.247 -15.389 1.00 91.12 86 PRO A C 1
ATOM 659 O O . PRO A 1 86 ? 17.122 -7.649 -14.818 1.00 91.12 86 PRO A O 1
ATOM 662 N N . HIS A 1 87 ? 16.061 -7.073 -16.711 1.00 91.56 87 HIS A N 1
ATOM 663 C CA . HIS A 1 87 ? 17.221 -7.298 -17.569 1.00 91.56 87 HIS A CA 1
ATOM 664 C C . HIS A 1 87 ? 18.400 -6.389 -17.143 1.00 91.56 87 HIS A C 1
ATOM 666 O O . HIS A 1 87 ? 18.198 -5.185 -16.972 1.00 91.56 87 HIS A O 1
ATOM 672 N N . PRO A 1 88 ? 19.642 -6.903 -17.020 1.00 90.44 88 PRO A N 1
ATOM 673 C CA . PRO A 1 88 ? 20.772 -6.164 -16.432 1.00 90.44 88 PRO A CA 1
ATOM 674 C C . PRO A 1 88 ? 21.204 -4.932 -17.240 1.00 90.44 88 PRO A C 1
ATOM 676 O O . PRO A 1 88 ? 21.869 -4.040 -16.725 1.00 90.44 88 PRO A O 1
ATOM 679 N N . GLY A 1 89 ? 20.840 -4.879 -18.522 1.00 91.00 89 GLY A N 1
ATOM 680 C CA . GLY A 1 89 ? 21.099 -3.734 -19.395 1.00 91.00 89 GLY A CA 1
ATOM 681 C C . GLY A 1 89 ? 20.097 -2.580 -19.275 1.00 91.00 89 GLY A C 1
ATOM 682 O O . GLY A 1 89 ? 20.279 -1.581 -19.970 1.00 91.00 89 GLY A O 1
ATOM 683 N N . LEU A 1 90 ? 19.044 -2.708 -18.460 1.00 92.94 90 LEU A N 1
ATOM 684 C CA . LEU A 1 90 ? 18.017 -1.673 -18.335 1.00 92.94 90 LEU A CA 1
ATOM 685 C C . LEU A 1 90 ? 18.574 -0.363 -17.759 1.00 92.94 90 LEU A C 1
ATOM 687 O O . LEU A 1 90 ? 19.498 -0.393 -16.942 1.00 92.94 90 LEU A O 1
ATOM 691 N N . PRO A 1 91 ? 17.996 0.789 -18.144 1.00 92.12 91 PRO A N 1
ATOM 692 C CA . PRO A 1 91 ? 18.254 2.045 -17.457 1.00 92.12 91 PRO A CA 1
ATOM 693 C C . PRO A 1 91 ? 17.893 1.954 -15.959 1.00 92.12 91 PRO A C 1
ATOM 695 O O . PRO A 1 91 ? 17.016 1.166 -15.591 1.00 92.12 91 PRO A O 1
ATOM 698 N N . PRO A 1 92 ? 18.515 2.771 -15.090 1.00 92.62 92 PRO A N 1
ATOM 699 C CA . PRO A 1 92 ? 18.287 2.699 -13.645 1.00 92.62 92 PRO A CA 1
ATOM 700 C C . PRO A 1 92 ? 16.836 2.948 -13.202 1.00 92.62 92 PRO A C 1
ATOM 702 O O . PRO A 1 92 ? 16.365 2.297 -12.272 1.00 92.62 92 PRO A O 1
ATOM 705 N N . ASP A 1 93 ? 16.115 3.853 -13.868 1.00 92.75 93 ASP A N 1
ATOM 706 C CA . ASP A 1 93 ? 14.761 4.249 -13.458 1.00 92.75 93 ASP A CA 1
ATOM 707 C C . ASP A 1 93 ? 13.750 3.082 -13.533 1.00 92.75 93 ASP A C 1
ATOM 709 O O . ASP A 1 93 ? 13.154 2.766 -12.501 1.00 92.75 93 ASP A O 1
ATOM 713 N N . PRO A 1 94 ? 13.594 2.348 -14.660 1.00 93.50 94 PRO A N 1
ATOM 714 C CA . PRO A 1 94 ? 12.751 1.148 -14.709 1.00 93.50 94 PRO A CA 1
ATOM 715 C C . PRO A 1 94 ? 13.126 0.066 -13.689 1.00 93.50 94 PRO A C 1
ATOM 717 O O . PRO A 1 94 ? 12.252 -0.645 -13.189 1.00 93.50 94 PRO A O 1
ATOM 720 N N . VAL A 1 95 ? 14.418 -0.077 -13.370 1.00 94.69 95 VAL A N 1
ATOM 721 C CA . VAL A 1 95 ? 14.883 -1.031 -12.351 1.00 94.69 95 VAL A CA 1
ATOM 722 C C . VAL A 1 95 ? 14.373 -0.614 -10.973 1.00 94.69 95 VAL A C 1
ATOM 724 O O . VAL A 1 95 ? 13.808 -1.441 -10.252 1.00 94.69 95 VAL A O 1
ATOM 727 N N . LEU A 1 96 ? 14.503 0.669 -10.633 1.00 95.12 96 LEU A N 1
ATOM 728 C CA . LEU A 1 96 ? 14.028 1.209 -9.364 1.00 95.12 96 LEU A CA 1
ATOM 729 C C . LEU A 1 96 ? 12.499 1.133 -9.247 1.00 95.12 96 LEU A C 1
ATOM 731 O O . LEU A 1 96 ? 11.965 0.798 -8.186 1.00 95.12 96 LEU A O 1
ATOM 735 N N . GLU A 1 97 ? 11.775 1.403 -10.332 1.00 95.00 97 GLU A N 1
ATOM 736 C CA . GLU A 1 97 ? 10.316 1.269 -10.371 1.00 95.00 97 GLU A CA 1
ATOM 737 C C . GLU A 1 97 ? 9.869 -0.178 -10.159 1.00 95.00 97 GLU A C 1
ATOM 739 O O . GLU A 1 97 ? 8.938 -0.427 -9.388 1.00 95.00 97 GLU A O 1
ATOM 744 N N . HIS A 1 98 ? 10.567 -1.140 -10.770 1.00 96.19 98 HIS A N 1
ATOM 745 C CA . HIS A 1 98 ? 10.316 -2.564 -10.555 1.00 96.19 98 HIS A CA 1
ATOM 746 C C . HIS A 1 98 ? 10.521 -2.949 -9.094 1.00 96.19 98 HIS A C 1
ATOM 748 O O . HIS A 1 98 ? 9.647 -3.586 -8.504 1.00 96.19 98 HIS A O 1
ATOM 754 N N . GLN A 1 99 ? 11.644 -2.552 -8.497 1.00 96.69 99 GLN A N 1
ATOM 755 C CA . GLN A 1 99 ? 11.939 -2.819 -7.088 1.00 96.69 99 GLN A CA 1
ATOM 756 C C . GLN A 1 99 ? 10.869 -2.220 -6.171 1.00 96.69 99 GLN A C 1
ATOM 758 O O . GLN A 1 99 ? 10.333 -2.918 -5.310 1.00 96.69 99 GLN A O 1
ATOM 763 N N . SER A 1 100 ? 10.496 -0.962 -6.415 1.00 96.75 100 SER A N 1
ATOM 764 C CA . SER A 1 100 ? 9.502 -0.236 -5.620 1.00 96.75 100 SER A CA 1
ATOM 765 C C . SER A 1 100 ? 8.124 -0.894 -5.694 1.00 96.75 100 SER A C 1
ATOM 767 O O . SER A 1 100 ? 7.497 -1.153 -4.666 1.00 96.75 100 SER A O 1
ATOM 769 N N . LEU A 1 101 ? 7.652 -1.226 -6.900 1.00 97.56 101 LEU A N 1
ATOM 770 C CA . LEU A 1 101 ? 6.352 -1.870 -7.083 1.00 97.56 101 LEU A CA 1
ATOM 771 C C . LEU A 1 101 ? 6.338 -3.283 -6.489 1.00 97.56 101 LEU A C 1
ATOM 773 O O . LEU A 1 101 ? 5.399 -3.643 -5.777 1.00 97.56 101 LEU A O 1
ATOM 777 N N . LYS A 1 102 ? 7.397 -4.067 -6.718 1.00 98.56 102 LYS A N 1
ATOM 778 C CA . LYS A 1 102 ? 7.550 -5.410 -6.146 1.00 98.56 102 LYS A CA 1
ATOM 779 C C . LYS A 1 102 ? 7.548 -5.373 -4.619 1.00 98.56 102 LYS A C 1
ATOM 781 O O . LYS A 1 102 ? 6.842 -6.168 -4.003 1.00 98.56 102 LYS A O 1
ATOM 786 N N . ALA A 1 103 ? 8.259 -4.426 -4.010 1.00 98.44 103 ALA A N 1
ATOM 787 C CA . ALA A 1 103 ? 8.245 -4.222 -2.566 1.00 98.44 103 ALA A CA 1
ATOM 788 C C . ALA A 1 103 ? 6.843 -3.852 -2.053 1.00 98.44 103 ALA A C 1
ATOM 790 O O . ALA A 1 103 ? 6.372 -4.439 -1.081 1.00 98.44 103 ALA A O 1
ATOM 791 N N . GLY A 1 104 ? 6.139 -2.944 -2.739 1.00 97.94 104 GLY A N 1
ATOM 792 C CA . GLY A 1 104 ? 4.745 -2.591 -2.448 1.00 97.94 104 GLY A CA 1
ATOM 793 C C . GLY A 1 104 ? 3.809 -3.801 -2.408 1.00 97.94 104 GLY A C 1
ATOM 794 O O . GLY A 1 104 ? 3.055 -3.978 -1.451 1.00 97.94 104 GLY A O 1
ATOM 795 N N . LEU A 1 105 ? 3.911 -4.661 -3.421 1.00 98.50 105 LEU A N 1
ATOM 796 C CA . LEU A 1 105 ? 3.127 -5.890 -3.529 1.00 98.50 105 LEU A CA 1
ATOM 797 C C . LEU A 1 105 ? 3.492 -6.897 -2.437 1.00 98.50 105 LEU A C 1
ATOM 799 O O . LEU A 1 105 ? 2.605 -7.473 -1.817 1.00 98.50 105 LEU A O 1
ATOM 803 N N . LEU A 1 106 ? 4.780 -7.084 -2.149 1.00 98.56 106 LEU A N 1
ATOM 804 C CA . LEU A 1 106 ? 5.225 -7.939 -1.048 1.00 98.56 106 LEU A CA 1
ATOM 805 C C . LEU A 1 106 ? 4.661 -7.461 0.298 1.00 98.56 106 LEU A C 1
ATOM 807 O O . LEU A 1 106 ? 4.181 -8.286 1.074 1.00 98.56 106 LEU A O 1
ATOM 811 N N . MET A 1 107 ? 4.638 -6.148 0.549 1.00 98.44 107 MET A N 1
ATOM 812 C CA . MET A 1 107 ? 4.017 -5.576 1.751 1.00 98.44 107 MET A CA 1
ATOM 813 C C . MET A 1 107 ? 2.509 -5.847 1.813 1.00 98.44 107 MET A C 1
ATOM 815 O O . MET A 1 107 ? 2.024 -6.259 2.863 1.00 98.44 107 MET A O 1
ATOM 819 N N . ASP A 1 108 ? 1.764 -5.706 0.709 1.00 97.88 108 ASP A N 1
ATOM 820 C CA . ASP A 1 108 ? 0.328 -6.049 0.667 1.00 97.88 108 ASP A CA 1
ATOM 821 C C . ASP A 1 108 ? 0.066 -7.521 1.038 1.00 97.88 108 ASP A C 1
ATOM 823 O O . ASP A 1 108 ? -0.966 -7.854 1.633 1.00 97.88 108 ASP A O 1
ATOM 827 N N . LEU A 1 109 ? 1.029 -8.393 0.726 1.00 97.69 109 LEU A N 1
ATOM 828 C CA . LEU A 1 109 ? 1.016 -9.822 1.031 1.00 97.69 109 LEU A CA 1
ATOM 829 C C . LEU A 1 109 ? 1.648 -10.180 2.387 1.00 97.69 109 LEU A C 1
ATOM 831 O O . LEU A 1 109 ? 1.802 -11.364 2.679 1.00 97.69 109 LEU A O 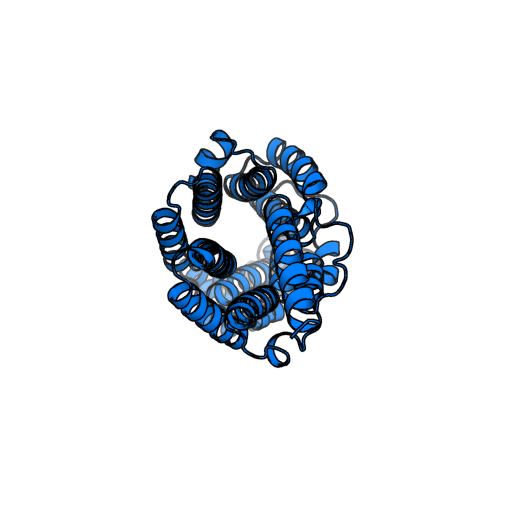1
ATOM 835 N N . GLY A 1 110 ? 2.009 -9.195 3.216 1.00 96.75 110 GLY A N 1
ATOM 836 C CA . GLY A 1 110 ? 2.601 -9.405 4.546 1.00 96.75 110 GLY A CA 1
ATOM 837 C C . GLY A 1 110 ? 4.048 -9.914 4.534 1.00 96.75 110 GLY A C 1
ATOM 838 O O . GLY A 1 110 ? 4.519 -10.457 5.531 1.00 96.75 110 GLY A O 1
ATOM 839 N N . ARG A 1 111 ? 4.763 -9.760 3.415 1.00 97.69 111 ARG A N 1
ATOM 840 C CA . ARG A 1 111 ? 6.151 -10.212 3.203 1.00 97.69 111 ARG A CA 1
ATOM 841 C C . ARG A 1 111 ? 7.150 -9.056 3.351 1.00 97.69 111 ARG A C 1
ATOM 843 O O . ARG A 1 111 ? 8.020 -8.862 2.505 1.00 97.69 111 ARG A O 1
ATOM 850 N N . HIS A 1 112 ? 7.036 -8.266 4.423 1.00 97.44 112 HIS A N 1
ATOM 851 C CA . HIS A 1 112 ? 7.859 -7.059 4.639 1.00 97.44 112 HIS A CA 1
ATOM 852 C C . HIS A 1 112 ? 9.362 -7.339 4.691 1.00 97.44 112 HIS A C 1
ATOM 854 O O . HIS A 1 112 ? 10.131 -6.540 4.170 1.00 97.44 112 HIS A O 1
ATOM 860 N N . ALA A 1 113 ? 9.773 -8.482 5.248 1.00 96.56 113 ALA A N 1
ATOM 861 C CA . ALA A 1 113 ? 11.183 -8.879 5.300 1.00 96.56 113 ALA A CA 1
ATOM 862 C C . ALA A 1 113 ? 11.802 -9.073 3.903 1.00 96.56 113 ALA A C 1
ATOM 864 O O . ALA A 1 113 ? 12.984 -8.820 3.711 1.00 96.56 113 ALA A O 1
ATOM 865 N N . GLU A 1 114 ? 11.003 -9.489 2.917 1.00 97.56 114 GLU A N 1
ATOM 866 C CA . GLU A 1 114 ? 11.448 -9.623 1.525 1.00 97.56 114 GLU A CA 1
ATOM 867 C C . GLU A 1 114 ? 11.343 -8.302 0.753 1.00 97.56 114 GLU A C 1
ATOM 869 O O . GLU A 1 114 ? 12.067 -8.090 -0.217 1.00 97.56 114 GLU A O 1
ATOM 874 N N . ALA A 1 115 ? 10.443 -7.408 1.175 1.00 98.06 115 ALA A N 1
ATOM 875 C CA . ALA A 1 115 ? 10.271 -6.087 0.579 1.00 98.06 115 ALA A CA 1
ATOM 876 C C . ALA A 1 115 ? 11.406 -5.122 0.954 1.00 98.06 115 ALA A C 1
ATOM 878 O O . ALA A 1 115 ? 11.816 -4.306 0.135 1.00 98.06 115 ALA A O 1
ATOM 879 N N . GLU A 1 116 ? 11.899 -5.202 2.188 1.00 97.56 116 GLU A N 1
ATOM 880 C CA . GLU A 1 116 ? 12.900 -4.290 2.743 1.00 97.56 116 GLU A CA 1
ATOM 881 C C . GLU A 1 116 ? 14.204 -4.182 1.936 1.00 97.56 116 GLU A C 1
ATOM 883 O O . GLU A 1 116 ? 14.531 -3.056 1.557 1.00 97.56 116 GLU A O 1
ATOM 888 N N . PRO A 1 117 ? 14.907 -5.276 1.578 1.00 96.94 117 PRO A N 1
ATOM 889 C CA . PRO A 1 117 ? 16.157 -5.177 0.817 1.00 96.94 117 PRO A CA 1
ATOM 890 C C . PRO A 1 117 ? 15.972 -4.625 -0.607 1.00 96.94 117 PRO A C 1
ATOM 892 O O . PRO A 1 117 ? 16.937 -4.191 -1.228 1.00 96.94 117 PRO A O 1
ATOM 895 N N . LEU A 1 118 ? 14.745 -4.618 -1.145 1.00 96.69 118 LEU A N 1
ATOM 896 C CA . LEU A 1 118 ? 14.436 -3.972 -2.430 1.00 96.69 118 LEU A CA 1
ATOM 897 C C . LEU A 1 118 ? 14.339 -2.444 -2.309 1.00 96.69 118 LEU A C 1
ATOM 899 O O . LEU A 1 118 ? 14.307 -1.749 -3.321 1.00 96.69 118 LEU A O 1
ATOM 903 N N . LEU A 1 119 ? 14.248 -1.927 -1.083 1.00 96.31 119 LEU A N 1
ATOM 904 C CA . LEU A 1 119 ? 14.088 -0.511 -0.760 1.00 96.31 119 LEU A CA 1
ATOM 905 C C . LEU A 1 119 ? 15.345 0.042 -0.077 1.00 96.31 119 LEU A C 1
ATOM 907 O O . LEU A 1 119 ? 15.261 0.868 0.835 1.00 96.31 119 LEU A O 1
ATOM 911 N N . GLU A 1 120 ? 16.506 -0.425 -0.531 1.00 89.38 120 GLU A N 1
ATOM 912 C CA . GLU A 1 120 ? 17.835 -0.024 -0.080 1.00 89.38 120 GLU A CA 1
ATOM 913 C C . GLU A 1 120 ? 18.736 0.279 -1.283 1.00 89.38 120 GLU A C 1
ATOM 915 O O . GLU A 1 120 ? 18.507 -0.200 -2.393 1.00 89.38 120 GLU A O 1
ATOM 920 N N . GLY A 1 121 ? 19.786 1.068 -1.054 1.00 81.50 121 GLY A N 1
ATOM 921 C CA . GLY A 1 121 ? 20.796 1.368 -2.066 1.00 81.50 121 GLY A CA 1
ATOM 922 C C . GLY A 1 121 ? 20.701 2.771 -2.677 1.00 81.50 121 GLY A C 1
ATOM 923 O O . GLY A 1 121 ? 19.908 3.611 -2.240 1.00 81.50 121 GLY A O 1
ATOM 924 N N . PRO A 1 122 ? 21.588 3.067 -3.643 1.00 79.88 122 PRO A N 1
ATOM 925 C CA . PRO A 1 122 ? 21.684 4.384 -4.255 1.00 79.88 122 PRO A CA 1
ATOM 926 C C . PRO A 1 122 ? 20.468 4.678 -5.136 1.00 79.88 122 PRO A C 1
ATOM 928 O O . PRO A 1 122 ? 19.947 3.802 -5.823 1.00 79.88 122 PRO A O 1
ATOM 931 N N . LEU A 1 123 ? 20.053 5.944 -5.147 1.00 87.62 123 LEU A N 1
ATOM 932 C CA . LEU A 1 123 ? 18.944 6.410 -5.970 1.00 87.62 123 LEU A CA 1
ATOM 933 C C . LEU A 1 123 ? 19.467 7.008 -7.286 1.00 87.62 123 LEU A C 1
ATOM 935 O O . LEU A 1 123 ? 20.357 7.860 -7.231 1.00 87.62 123 LEU A O 1
ATOM 939 N N . PRO A 1 124 ? 18.916 6.609 -8.448 1.00 83.62 124 PRO A N 1
ATOM 940 C CA . PRO A 1 124 ? 19.175 7.258 -9.726 1.00 83.62 124 PRO A CA 1
ATOM 941 C C . PRO A 1 124 ? 18.546 8.656 -9.755 1.00 83.62 124 PRO A C 1
ATOM 943 O O . PRO A 1 124 ? 17.842 9.038 -8.824 1.00 83.62 124 PRO A O 1
ATOM 946 N N . GLU A 1 125 ? 18.796 9.437 -10.807 1.00 82.44 125 GLU A N 1
ATOM 947 C CA . GLU A 1 125 ? 18.372 10.844 -10.869 1.00 82.44 125 GLU A CA 1
ATOM 948 C C . GLU A 1 125 ? 16.872 11.041 -11.150 1.00 82.44 125 GLU A C 1
ATOM 950 O O . GLU A 1 125 ? 16.317 12.065 -10.739 1.00 82.44 125 GLU A O 1
ATOM 955 N N . GLY A 1 126 ? 16.201 10.070 -11.782 1.00 90.00 126 GLY A N 1
ATOM 956 C CA . GLY A 1 126 ? 14.818 10.185 -12.246 1.00 90.00 126 GLY A CA 1
ATOM 957 C C . GLY A 1 126 ? 13.817 10.557 -11.154 1.00 90.00 126 GLY A C 1
ATOM 958 O O . GLY A 1 126 ? 13.581 9.797 -10.214 1.00 90.00 126 GLY A O 1
ATOM 959 N N . LEU A 1 127 ? 13.179 11.725 -11.292 1.00 90.75 127 LEU A N 1
ATOM 960 C CA . LEU A 1 127 ? 12.304 12.296 -10.260 1.00 90.75 127 LEU A CA 1
ATOM 961 C C . LEU A 1 127 ? 11.135 11.365 -9.886 1.00 90.75 127 LEU A C 1
ATOM 963 O O . LEU A 1 127 ? 10.891 11.131 -8.703 1.00 90.75 127 LEU A O 1
ATOM 967 N N . GLU A 1 128 ? 10.436 10.818 -10.883 1.00 90.88 128 GLU A N 1
ATOM 968 C CA . GLU A 1 128 ? 9.258 9.960 -10.681 1.00 90.88 128 GLU A CA 1
ATOM 969 C C . GLU A 1 128 ? 9.637 8.632 -10.003 1.00 90.88 128 GLU A C 1
ATOM 971 O O . GLU A 1 128 ? 9.023 8.239 -9.007 1.00 90.88 128 GLU A O 1
ATOM 976 N N . ALA A 1 129 ? 10.692 7.970 -10.490 1.00 92.38 129 ALA A N 1
ATOM 977 C CA . ALA A 1 129 ? 11.179 6.708 -9.937 1.00 92.38 129 ALA A CA 1
ATOM 978 C C . ALA A 1 129 ? 11.632 6.877 -8.476 1.00 92.38 129 ALA A C 1
ATOM 980 O O . ALA A 1 129 ? 11.235 6.100 -7.603 1.00 92.38 129 ALA A O 1
ATOM 981 N N . ARG A 1 130 ? 12.373 7.952 -8.172 1.00 94.12 130 ARG A N 1
ATOM 982 C CA . ARG A 1 130 ? 12.767 8.307 -6.797 1.00 94.12 130 ARG A CA 1
ATOM 983 C C . ARG A 1 130 ? 11.568 8.591 -5.901 1.00 94.12 130 ARG A C 1
ATOM 985 O O . ARG A 1 130 ? 11.561 8.183 -4.738 1.00 94.12 130 ARG A O 1
ATOM 992 N N . ALA A 1 131 ? 10.557 9.290 -6.417 1.00 93.44 131 ALA A N 1
ATOM 993 C CA . ALA A 1 131 ? 9.353 9.592 -5.657 1.00 93.44 131 ALA A CA 1
ATOM 994 C C . ALA A 1 131 ? 8.567 8.319 -5.308 1.00 93.44 131 ALA A C 1
ATOM 996 O O . ALA A 1 131 ? 8.128 8.166 -4.166 1.00 93.44 131 ALA A O 1
ATOM 997 N N . ARG A 1 132 ? 8.439 7.379 -6.252 1.00 92.56 132 ARG A N 1
ATOM 998 C CA . ARG A 1 132 ? 7.800 6.068 -6.031 1.00 92.56 132 ARG A CA 1
ATOM 999 C C . ARG A 1 132 ? 8.568 5.220 -5.029 1.00 92.56 132 ARG A C 1
ATOM 1001 O O . ARG A 1 132 ? 7.963 4.684 -4.095 1.00 92.56 132 ARG A O 1
ATOM 1008 N N . PHE A 1 133 ? 9.887 5.151 -5.185 1.00 95.31 133 PHE A N 1
ATOM 1009 C CA . PHE A 1 133 ? 10.761 4.461 -4.245 1.00 95.31 133 PHE A CA 1
ATOM 1010 C C . PHE A 1 133 ? 10.593 5.011 -2.839 1.00 95.31 133 PHE A C 1
ATOM 1012 O O . PHE A 1 133 ? 10.259 4.270 -1.918 1.00 95.31 133 PHE A O 1
ATOM 1019 N N . GLY A 1 134 ? 10.750 6.322 -2.668 1.00 95.06 134 GLY A N 1
ATOM 1020 C CA . GLY A 1 134 ? 10.689 6.918 -1.344 1.00 95.06 134 GLY A CA 1
ATOM 1021 C C . GLY A 1 134 ? 9.303 6.837 -0.717 1.00 95.06 134 GLY A C 1
ATOM 1022 O O . GLY A 1 134 ? 9.202 6.548 0.468 1.00 95.06 134 GLY A O 1
ATOM 1023 N N . ALA A 1 135 ? 8.223 6.980 -1.491 1.00 95.19 135 ALA A N 1
ATOM 1024 C CA . ALA A 1 135 ? 6.872 6.768 -0.973 1.00 95.19 135 ALA A CA 1
ATOM 1025 C C . ALA A 1 135 ? 6.672 5.324 -0.475 1.00 95.19 135 ALA A C 1
ATOM 1027 O O . ALA A 1 135 ? 6.060 5.105 0.574 1.00 95.19 135 ALA A O 1
ATOM 1028 N N . THR A 1 136 ? 7.232 4.343 -1.187 1.00 97.00 136 THR A N 1
ATOM 1029 C CA . THR A 1 136 ? 7.189 2.924 -0.803 1.00 97.00 136 THR A CA 1
ATOM 1030 C C . THR A 1 136 ? 8.074 2.645 0.416 1.00 97.00 136 THR A C 1
ATOM 1032 O O . THR A 1 136 ? 7.641 1.954 1.339 1.00 97.00 136 THR A O 1
ATOM 1035 N N . ARG A 1 137 ? 9.267 3.247 0.487 1.00 97.38 137 ARG A N 1
ATOM 1036 C CA . ARG A 1 137 ? 10.160 3.201 1.654 1.00 97.38 137 ARG A CA 1
ATOM 1037 C C . ARG A 1 137 ? 9.490 3.786 2.892 1.00 97.38 137 ARG A C 1
ATOM 1039 O O . ARG A 1 137 ? 9.488 3.159 3.946 1.00 97.38 137 ARG A O 1
ATOM 1046 N N . LEU A 1 138 ? 8.847 4.943 2.759 1.00 96.88 138 LEU A N 1
ATOM 1047 C CA . LEU A 1 138 ? 8.078 5.545 3.843 1.00 96.88 138 LEU A CA 1
ATOM 1048 C C . LEU A 1 138 ? 6.946 4.631 4.293 1.00 96.88 138 LEU A C 1
ATOM 1050 O O . LEU A 1 138 ? 6.785 4.419 5.491 1.00 96.88 138 LEU A O 1
ATOM 1054 N N . ARG A 1 139 ? 6.198 4.035 3.360 1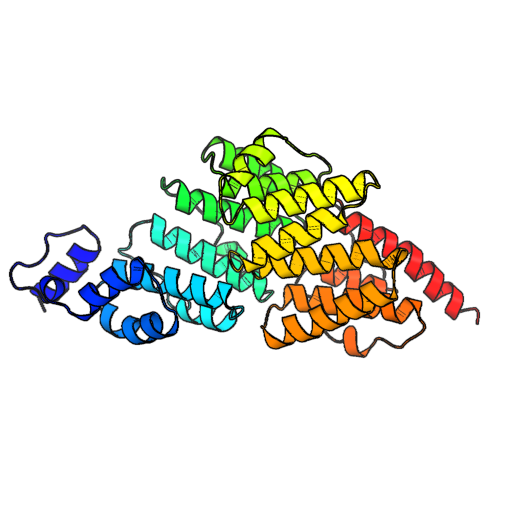.00 96.50 139 ARG A N 1
ATOM 1055 C CA . ARG A 1 139 ? 5.169 3.043 3.693 1.00 96.50 139 ARG A CA 1
ATOM 1056 C C . ARG A 1 139 ? 5.748 1.880 4.508 1.00 96.50 139 ARG A C 1
ATOM 1058 O O . ARG A 1 139 ? 5.203 1.594 5.572 1.00 96.50 139 ARG A O 1
ATOM 1065 N N . LEU A 1 140 ? 6.852 1.271 4.066 1.00 97.75 140 LEU A N 1
ATOM 1066 C CA . LEU A 1 140 ? 7.537 0.190 4.789 1.00 97.75 140 LEU A CA 1
ATOM 1067 C C . LEU A 1 140 ? 7.865 0.612 6.226 1.00 97.75 140 LEU A C 1
ATOM 1069 O O . LEU A 1 140 ? 7.524 -0.091 7.180 1.00 97.75 140 LEU A O 1
ATOM 1073 N N . LEU A 1 141 ? 8.500 1.774 6.393 1.00 97.31 141 LEU A N 1
ATOM 1074 C CA . LEU A 1 141 ? 8.891 2.294 7.702 1.00 97.31 141 LEU A CA 1
ATOM 1075 C C . LEU A 1 141 ? 7.667 2.546 8.594 1.00 97.31 141 LEU A C 1
ATOM 1077 O O . LEU A 1 141 ? 7.677 2.180 9.767 1.00 97.31 141 LEU A O 1
ATOM 1081 N N . LEU A 1 142 ? 6.585 3.110 8.056 1.00 95.62 142 LEU A N 1
ATOM 1082 C CA . LEU A 1 142 ? 5.357 3.357 8.818 1.00 95.62 142 LEU A CA 1
ATOM 1083 C C . LEU A 1 142 ? 4.650 2.058 9.230 1.00 95.62 142 LEU A C 1
ATOM 1085 O O . LEU A 1 142 ? 4.243 1.930 10.385 1.00 95.62 142 LEU A O 1
ATOM 1089 N N . GLU A 1 143 ? 4.525 1.088 8.322 1.00 94.81 143 GLU A N 1
ATOM 1090 C CA . GLU A 1 143 ? 3.872 -0.202 8.593 1.00 94.81 143 GLU A CA 1
ATOM 1091 C C . GLU A 1 143 ? 4.672 -1.087 9.556 1.00 94.81 143 GLU A C 1
ATOM 1093 O O . GLU A 1 143 ? 4.088 -1.892 10.278 1.00 94.81 143 GLU A O 1
ATOM 1098 N N . THR A 1 144 ? 5.991 -0.905 9.622 1.00 94.81 144 THR A N 1
ATOM 1099 C CA . THR A 1 144 ? 6.877 -1.629 10.552 1.00 94.81 144 THR A CA 1
ATOM 1100 C C . THR A 1 144 ? 7.135 -0.879 11.861 1.00 94.81 144 THR A C 1
ATOM 1102 O O . THR A 1 144 ? 7.839 -1.385 12.733 1.00 94.81 144 THR A O 1
ATOM 1105 N N . GLY A 1 145 ? 6.526 0.296 12.053 1.00 93.69 145 GLY A N 1
ATOM 1106 C CA . GLY A 1 145 ? 6.598 1.041 13.310 1.00 93.69 145 GLY A CA 1
ATOM 1107 C C . GLY A 1 145 ? 7.879 1.851 13.488 1.00 93.69 145 GLY A C 1
ATOM 1108 O O . GLY A 1 145 ? 8.323 2.052 14.612 1.00 93.69 145 GLY A O 1
ATOM 1109 N N . ARG A 1 146 ? 8.481 2.329 12.401 1.00 95.38 146 ARG A N 1
ATOM 1110 C CA . ARG A 1 146 ? 9.709 3.137 12.376 1.00 95.38 146 ARG A CA 1
ATOM 1111 C C . ARG A 1 146 ? 9.419 4.594 12.010 1.00 95.38 146 ARG A C 1
ATOM 1113 O O . ARG A 1 146 ? 10.086 5.191 11.174 1.00 95.38 146 ARG A O 1
ATOM 1120 N N . LEU A 1 147 ? 8.412 5.195 12.649 1.00 95.94 147 LEU A N 1
ATOM 1121 C CA . LEU A 1 147 ? 7.958 6.560 12.342 1.00 95.94 147 LEU A CA 1
ATOM 1122 C C . LEU A 1 147 ? 9.052 7.637 12.440 1.00 95.94 147 LEU A C 1
ATOM 1124 O O . LEU A 1 147 ? 9.033 8.573 11.649 1.00 95.94 147 LEU A O 1
ATOM 1128 N N . ALA A 1 148 ? 9.977 7.546 13.401 1.00 95.44 148 ALA A N 1
ATOM 1129 C CA . ALA A 1 148 ? 11.057 8.533 13.525 1.00 95.44 148 ALA A CA 1
ATOM 1130 C C . ALA A 1 148 ? 11.974 8.508 12.292 1.00 95.44 148 ALA A C 1
ATOM 1132 O O . ALA A 1 148 ? 12.168 9.540 11.658 1.00 95.44 148 ALA A O 1
ATOM 1133 N N . GLN A 1 149 ? 12.419 7.311 11.907 1.00 96.56 149 GLN A N 1
ATOM 1134 C CA . GLN A 1 149 ? 13.203 7.081 10.697 1.00 96.56 149 GLN A CA 1
ATOM 1135 C C . GLN A 1 149 ? 12.431 7.484 9.433 1.00 96.56 149 GLN A C 1
ATOM 1137 O O . GLN A 1 149 ? 12.997 8.111 8.549 1.00 96.56 149 GLN A O 1
ATOM 1142 N N . ALA A 1 150 ? 11.124 7.197 9.362 1.00 97.44 150 ALA A N 1
ATOM 1143 C CA . ALA A 1 150 ? 10.284 7.626 8.241 1.00 97.44 150 ALA A CA 1
ATOM 1144 C C . ALA A 1 150 ? 10.273 9.153 8.072 1.00 97.44 150 ALA A C 1
ATOM 1146 O O . ALA A 1 150 ? 10.309 9.652 6.955 1.00 97.44 150 ALA A O 1
ATOM 1147 N N . LEU A 1 151 ? 10.221 9.915 9.165 1.00 97.81 151 LEU A N 1
ATOM 1148 C CA . LEU A 1 151 ? 10.258 11.376 9.082 1.00 97.81 151 LEU A CA 1
ATOM 1149 C C . LEU A 1 151 ? 11.634 11.879 8.644 1.00 97.81 151 LEU A C 1
ATOM 1151 O O . LEU A 1 151 ? 11.706 12.683 7.722 1.00 97.81 151 LEU A O 1
ATOM 1155 N N . GLU A 1 152 ? 12.705 11.369 9.250 1.00 97.44 152 GLU A N 1
ATOM 1156 C CA . GLU A 1 152 ? 14.078 11.772 8.930 1.00 97.44 152 GLU A CA 1
ATOM 1157 C C . GLU A 1 152 ? 14.455 11.448 7.474 1.00 97.44 152 GLU A C 1
ATOM 1159 O O . GLU A 1 152 ? 14.834 12.343 6.713 1.00 97.44 152 GLU A O 1
ATOM 1164 N N . GLU A 1 153 ? 14.283 10.189 7.051 1.00 95.56 153 GLU A N 1
ATOM 1165 C CA . GLU A 1 153 ? 14.547 9.768 5.669 1.00 95.56 153 GLU A CA 1
ATOM 1166 C C . GLU A 1 153 ? 13.617 10.493 4.687 1.00 95.56 153 GLU A C 1
ATOM 1168 O O . GLU A 1 153 ? 14.053 10.945 3.626 1.00 95.56 153 GLU A O 1
ATOM 1173 N N . GLY A 1 154 ? 12.336 10.634 5.040 1.00 96.38 154 GLY A N 1
ATOM 1174 C CA . GLY A 1 154 ? 11.325 11.250 4.188 1.00 96.38 154 GLY A CA 1
ATOM 1175 C C . GLY A 1 154 ? 11.568 12.729 3.929 1.00 96.38 154 GLY A C 1
ATOM 1176 O O . GLY A 1 154 ? 11.455 13.168 2.787 1.00 96.38 154 GLY A O 1
ATOM 1177 N N . GLU A 1 155 ? 11.932 13.494 4.956 1.00 97.38 155 GLU A N 1
ATOM 1178 C CA . GLU A 1 155 ? 12.297 14.907 4.817 1.00 97.38 155 GLU A CA 1
ATOM 1179 C C . GLU A 1 155 ? 13.555 15.074 3.970 1.00 97.38 155 GLU A C 1
ATOM 1181 O O . GLU A 1 155 ? 13.560 15.871 3.028 1.00 97.38 155 GLU A O 1
ATOM 1186 N N . GLY A 1 156 ? 14.597 14.286 4.255 1.00 95.44 156 GLY A N 1
ATOM 1187 C CA . GLY A 1 156 ? 15.848 14.328 3.502 1.00 95.44 156 GLY A CA 1
ATOM 1188 C C . GLY A 1 156 ? 15.659 13.967 2.028 1.00 95.44 156 GLY A C 1
ATOM 1189 O O . GLY A 1 156 ? 16.255 14.597 1.148 1.00 95.44 156 GLY A O 1
ATOM 1190 N N . LEU A 1 157 ? 14.811 12.980 1.735 1.00 93.12 157 LEU A N 1
ATOM 1191 C CA . LEU A 1 157 ? 14.526 12.561 0.368 1.00 93.12 157 LEU A CA 1
ATOM 1192 C C . LEU A 1 157 ? 13.619 13.551 -0.366 1.00 93.12 157 LEU A C 1
ATOM 1194 O O . LEU A 1 157 ? 13.900 13.872 -1.524 1.00 93.12 157 LEU A O 1
ATOM 1198 N N . TYR A 1 158 ? 12.579 14.065 0.293 1.00 95.75 158 TYR A N 1
ATOM 1199 C CA . TYR A 1 158 ? 11.669 15.057 -0.279 1.00 95.75 158 TYR A CA 1
ATOM 1200 C C . TYR A 1 158 ? 12.380 16.381 -0.577 1.00 95.75 158 TYR A C 1
ATOM 1202 O O . TYR A 1 158 ? 12.176 16.941 -1.649 1.00 95.75 158 TYR A O 1
ATOM 1210 N N . ALA A 1 159 ? 13.302 16.834 0.280 1.00 94.81 159 ALA A N 1
ATOM 1211 C CA . ALA A 1 159 ? 14.112 18.026 0.009 1.00 94.81 159 ALA A CA 1
ATOM 1212 C C . ALA A 1 159 ? 14.922 17.916 -1.299 1.00 94.81 159 ALA A C 1
ATOM 1214 O O . ALA A 1 159 ? 15.134 18.909 -1.989 1.00 94.81 159 ALA A O 1
ATOM 1215 N N . LYS A 1 160 ? 15.352 16.700 -1.659 1.00 90.81 160 LYS A N 1
ATOM 1216 C CA . LYS A 1 160 ? 16.095 16.405 -2.897 1.00 90.81 160 LYS A CA 1
ATOM 1217 C C . LYS A 1 160 ? 15.197 15.988 -4.068 1.00 90.81 160 LYS A C 1
ATOM 1219 O O . LYS A 1 160 ? 15.699 15.829 -5.177 1.00 90.81 160 LYS A O 1
ATOM 1224 N N . THR A 1 161 ? 13.922 15.715 -3.800 1.00 88.00 161 THR A N 1
ATOM 1225 C CA . THR A 1 161 ? 12.956 15.099 -4.725 1.00 88.00 161 THR A CA 1
ATOM 1226 C C . THR A 1 161 ? 11.553 15.659 -4.441 1.00 88.00 161 THR A C 1
ATOM 1228 O O . THR A 1 161 ? 10.662 14.899 -4.045 1.00 88.00 161 THR A O 1
ATOM 1231 N N . PRO A 1 162 ? 11.335 16.984 -4.555 1.00 93.19 162 PRO A N 1
ATOM 1232 C CA . PRO A 1 162 ? 10.028 17.564 -4.280 1.00 93.19 162 PRO A CA 1
ATOM 1233 C C . PRO A 1 162 ? 9.036 17.032 -5.314 1.00 93.19 162 PRO A C 1
ATOM 1235 O O . PRO A 1 162 ? 9.134 17.321 -6.507 1.00 93.19 162 PRO A O 1
ATOM 1238 N N . HIS A 1 163 ? 8.134 16.169 -4.854 1.00 95.06 163 HIS A N 1
ATOM 1239 C CA . HIS A 1 163 ? 7.171 15.490 -5.701 1.00 95.06 163 HIS A CA 1
ATOM 1240 C C . HIS A 1 163 ? 5.845 15.289 -4.953 1.00 95.06 163 HIS A C 1
ATOM 1242 O O . HIS A 1 163 ? 5.854 14.747 -3.840 1.00 95.06 163 HIS A O 1
ATOM 1248 N N . PRO A 1 164 ? 4.692 15.590 -5.577 1.00 95.69 164 PRO A N 1
ATOM 1249 C CA . PRO A 1 164 ? 3.365 15.405 -4.990 1.00 95.69 164 PRO A CA 1
ATOM 1250 C C . PRO A 1 164 ? 3.086 14.025 -4.377 1.00 95.69 164 PRO A C 1
ATOM 1252 O O . PRO A 1 164 ? 2.453 13.918 -3.325 1.00 95.69 164 PRO A O 1
ATOM 1255 N N . TRP A 1 165 ? 3.579 12.948 -4.994 1.00 92.88 165 TRP A N 1
ATOM 1256 C CA . TRP A 1 165 ? 3.425 11.600 -4.437 1.00 92.88 165 TRP A CA 1
ATOM 1257 C C . TRP A 1 165 ? 4.220 11.438 -3.131 1.00 92.88 165 TRP A C 1
ATOM 1259 O O . TRP A 1 165 ? 3.690 10.954 -2.127 1.00 92.88 165 TRP A O 1
ATOM 1269 N N . MET A 1 166 ? 5.466 11.916 -3.106 1.00 95.00 166 MET A N 1
ATOM 1270 C CA . MET A 1 166 ? 6.298 11.905 -1.903 1.00 95.00 166 MET A CA 1
ATOM 1271 C C . MET A 1 166 ? 5.682 12.762 -0.795 1.00 95.00 166 MET A C 1
ATOM 1273 O O . MET A 1 166 ? 5.618 12.331 0.357 1.00 95.00 166 MET A O 1
ATOM 1277 N N . ALA A 1 167 ? 5.155 13.939 -1.150 1.00 97.38 167 ALA A N 1
ATOM 1278 C CA . ALA A 1 167 ? 4.464 14.823 -0.220 1.00 97.38 167 ALA A CA 1
ATOM 1279 C C . ALA A 1 167 ? 3.287 14.112 0.469 1.00 97.38 167 ALA A C 1
ATOM 1281 O O . ALA A 1 167 ? 3.106 14.253 1.679 1.00 97.38 167 ALA A O 1
ATOM 1282 N N . ALA A 1 168 ? 2.528 13.288 -0.262 1.00 96.62 168 ALA A N 1
ATOM 1283 C CA . ALA A 1 168 ? 1.425 12.504 0.295 1.00 96.62 168 ALA A CA 1
ATOM 1284 C C . ALA A 1 168 ? 1.895 11.442 1.312 1.00 96.62 168 ALA A C 1
ATOM 1286 O O . ALA A 1 168 ? 1.282 11.270 2.375 1.00 96.62 168 ALA A O 1
ATOM 1287 N N . ALA A 1 169 ? 2.996 10.745 1.015 1.00 95.94 169 ALA A N 1
ATOM 1288 C CA . ALA A 1 169 ? 3.587 9.759 1.919 1.00 95.94 169 ALA A CA 1
ATOM 1289 C C . ALA A 1 169 ? 4.152 10.423 3.189 1.00 95.94 169 ALA A C 1
ATOM 1291 O O . ALA A 1 169 ? 3.835 10.006 4.307 1.00 95.94 169 ALA A O 1
ATOM 1292 N N . LEU A 1 170 ? 4.900 11.519 3.034 1.00 97.75 170 LEU A N 1
ATOM 1293 C CA . LEU A 1 170 ? 5.469 12.272 4.152 1.00 97.75 170 LEU A CA 1
ATOM 1294 C C . LEU A 1 170 ? 4.383 12.938 5.016 1.00 97.75 170 LEU A C 1
ATOM 1296 O O . LEU A 1 170 ? 4.472 12.935 6.245 1.00 97.75 170 LEU A O 1
ATOM 1300 N N . LEU A 1 171 ? 3.306 13.444 4.408 1.00 98.00 171 LEU A N 1
ATOM 1301 C CA . LEU A 1 171 ? 2.144 13.960 5.138 1.00 98.00 171 LEU A CA 1
ATOM 1302 C C . LEU A 1 171 ? 1.497 12.884 6.020 1.00 98.00 171 LEU A C 1
ATOM 1304 O O . LEU A 1 171 ? 1.070 13.177 7.141 1.00 98.00 171 LEU A O 1
ATOM 1308 N N . SER A 1 172 ? 1.438 11.640 5.539 1.00 95.19 172 SER A N 1
ATOM 1309 C CA . SER A 1 172 ? 0.912 10.509 6.311 1.00 95.19 172 SER A CA 1
ATOM 1310 C C . SER A 1 172 ? 1.775 10.243 7.552 1.00 95.19 172 SER A C 1
ATOM 1312 O O . SER A 1 172 ? 1.238 10.129 8.658 1.00 95.19 172 SER A O 1
ATOM 1314 N N . ALA A 1 173 ? 3.106 10.252 7.404 1.00 96.75 173 ALA A N 1
ATOM 1315 C CA . ALA A 1 173 ? 4.045 10.142 8.524 1.00 96.75 173 ALA A CA 1
ATOM 1316 C C . ALA A 1 173 ? 3.844 11.277 9.543 1.00 96.75 173 ALA A C 1
ATOM 1318 O O . ALA A 1 173 ? 3.633 11.034 10.736 1.00 96.75 173 ALA A O 1
ATOM 1319 N N . TRP A 1 174 ? 3.802 12.528 9.080 1.00 97.44 174 TRP A N 1
ATOM 1320 C CA . TRP A 1 174 ? 3.570 13.676 9.956 1.00 97.44 174 TRP A CA 1
ATOM 1321 C C . TRP A 1 174 ? 2.242 13.595 10.705 1.00 97.44 174 TRP A C 1
ATOM 1323 O O . TRP A 1 174 ? 2.189 13.879 11.907 1.00 97.44 174 TRP A O 1
ATOM 1333 N N . THR A 1 175 ? 1.188 13.136 10.032 1.00 95.06 175 THR A N 1
ATOM 1334 C CA . THR A 1 175 ? -0.137 12.962 10.635 1.00 95.06 175 THR A CA 1
ATOM 1335 C C . THR A 1 175 ? -0.084 11.948 11.776 1.00 95.06 175 THR A C 1
ATOM 1337 O O . THR A 1 175 ? -0.611 12.216 12.861 1.00 95.06 175 THR A O 1
ATOM 1340 N N . LEU A 1 176 ? 0.640 10.836 11.609 1.00 91.81 176 LEU A N 1
ATOM 1341 C CA . LEU A 1 176 ? 0.884 9.864 12.684 1.00 91.81 176 LEU A CA 1
ATOM 1342 C C . LEU A 1 176 ? 1.715 10.451 13.837 1.00 91.81 176 LEU A C 1
ATOM 1344 O O . LEU A 1 176 ? 1.468 10.121 15.005 1.00 91.81 176 LEU A O 1
ATOM 1348 N N . LYS A 1 177 ? 2.628 11.384 13.543 1.00 92.94 177 LYS A N 1
ATOM 1349 C CA . LYS A 1 177 ? 3.369 12.178 14.541 1.00 92.94 177 LYS A CA 1
ATOM 1350 C C . LYS A 1 177 ? 2.555 13.328 15.144 1.00 92.94 177 LYS A C 1
ATOM 1352 O O . LYS A 1 177 ? 3.052 14.026 16.022 1.00 92.94 177 LYS A O 1
ATOM 1357 N N . ASN A 1 178 ? 1.284 13.477 14.769 1.00 90.62 178 ASN A N 1
ATOM 1358 C CA . ASN A 1 178 ? 0.385 14.531 15.238 1.00 90.62 178 ASN A CA 1
ATOM 1359 C C . ASN A 1 178 ? 0.724 15.945 14.733 1.00 90.62 178 ASN A C 1
ATOM 1361 O O . ASN A 1 178 ? 0.491 16.930 15.434 1.00 90.62 178 ASN A O 1
ATOM 1365 N N . ARG A 1 179 ? 1.261 16.060 13.522 1.00 94.69 179 ARG A N 1
ATOM 1366 C CA . ARG A 1 179 ? 1.435 17.338 12.824 1.00 94.69 179 ARG A CA 1
ATOM 1367 C C . ARG A 1 179 ? 0.801 17.249 11.444 1.00 94.69 179 ARG A C 1
ATOM 1369 O O . ARG A 1 179 ? 0.634 16.167 10.900 1.00 94.69 179 ARG A O 1
ATOM 1376 N N . PHE A 1 180 ? 0.420 18.392 10.892 1.00 96.50 180 PHE A N 1
ATOM 1377 C CA . PHE A 1 180 ? -0.202 18.450 9.574 1.00 96.50 180 PHE A CA 1
ATOM 1378 C C . PHE A 1 180 ? 0.370 19.633 8.790 1.00 96.50 180 PHE A C 1
ATOM 1380 O O . PHE A 1 180 ? -0.149 20.745 8.905 1.00 96.50 180 PHE A O 1
ATOM 1387 N N . PRO A 1 181 ? 1.487 19.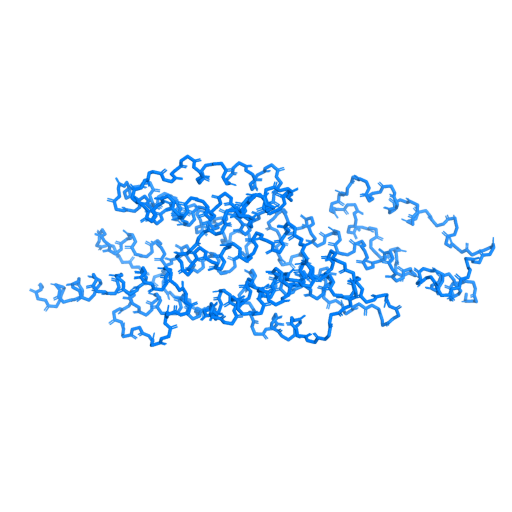435 8.071 1.00 97.38 181 PRO A N 1
ATOM 1388 C CA . PRO A 1 181 ? 2.084 20.482 7.253 1.00 97.38 181 PRO A CA 1
ATOM 1389 C C . PRO A 1 181 ? 1.180 20.808 6.055 1.00 97.38 181 PRO A C 1
ATOM 1391 O O . PRO A 1 181 ? 1.047 20.009 5.131 1.00 97.38 181 PRO A O 1
ATOM 1394 N N . GLU A 1 182 ? 0.562 21.993 6.059 1.00 97.12 182 GLU A N 1
ATOM 1395 C CA . GLU A 1 182 ? -0.392 22.408 5.012 1.00 97.12 182 GLU A CA 1
ATOM 1396 C C . GLU A 1 182 ? 0.246 22.497 3.617 1.00 97.12 182 GLU A C 1
ATOM 1398 O O . GLU A 1 182 ? -0.428 22.266 2.616 1.00 97.12 182 GLU A O 1
ATOM 1403 N N . ALA A 1 183 ? 1.547 22.801 3.538 1.00 97.12 183 ALA A N 1
ATOM 1404 C CA . ALA A 1 183 ? 2.279 22.835 2.272 1.00 97.12 183 ALA A CA 1
ATOM 1405 C C . ALA A 1 183 ? 2.317 21.449 1.603 1.00 97.12 183 ALA A C 1
ATOM 1407 O O . ALA A 1 183 ? 1.910 21.321 0.451 1.00 97.12 183 ALA A O 1
ATOM 1408 N N . LEU A 1 184 ? 2.685 20.405 2.361 1.00 97.69 184 LEU A N 1
ATOM 1409 C CA . LEU A 1 184 ? 2.676 19.021 1.872 1.00 97.69 184 LEU A CA 1
ATOM 1410 C C . LEU A 1 184 ? 1.270 18.579 1.467 1.00 97.69 184 LEU A C 1
ATOM 1412 O O . LEU A 1 184 ? 1.106 17.888 0.469 1.00 97.69 184 LEU A O 1
ATOM 1416 N N . PHE A 1 185 ? 0.246 18.995 2.218 1.00 98.06 185 PHE A N 1
ATOM 1417 C CA . PHE A 1 185 ? -1.143 18.707 1.869 1.00 98.06 185 PHE A CA 1
ATOM 1418 C C . PHE A 1 185 ? -1.538 19.307 0.520 1.00 98.06 185 PHE A C 1
ATOM 1420 O O . PHE A 1 185 ? -2.060 18.585 -0.326 1.00 98.06 185 PHE A O 1
ATOM 1427 N N . ARG A 1 186 ? -1.259 20.595 0.288 1.00 96.94 186 ARG A N 1
ATOM 1428 C CA . ARG A 1 186 ? -1.571 21.252 -0.992 1.00 96.94 186 ARG A CA 1
ATOM 1429 C C . ARG A 1 186 ? -0.844 20.602 -2.162 1.00 96.94 186 ARG A C 1
ATOM 1431 O O . ARG A 1 186 ? -1.460 20.391 -3.200 1.00 96.94 186 ARG A O 1
ATOM 1438 N N . GLU A 1 187 ? 0.426 20.257 -1.983 1.00 96.69 187 GLU A N 1
ATOM 1439 C CA . GLU A 1 187 ? 1.201 19.591 -3.027 1.00 96.69 187 GLU A CA 1
ATOM 1440 C C . GLU A 1 187 ? 0.682 18.176 -3.309 1.00 96.69 187 GLU A C 1
ATOM 1442 O O . GLU A 1 187 ? 0.468 17.814 -4.463 1.00 96.69 187 GLU A O 1
ATOM 1447 N N . ALA A 1 188 ? 0.378 17.398 -2.268 1.00 96.94 188 ALA A N 1
ATOM 1448 C CA . ALA A 1 188 ? -0.141 16.040 -2.406 1.00 96.94 188 ALA A CA 1
ATOM 1449 C C . ALA A 1 188 ? -1.460 15.967 -3.195 1.00 96.94 188 ALA A C 1
ATOM 1451 O O . ALA A 1 188 ? -1.714 14.976 -3.884 1.00 96.94 188 ALA A O 1
ATOM 1452 N N . LEU A 1 189 ? -2.292 17.014 -3.138 1.00 96.38 189 LEU A N 1
ATOM 1453 C CA . LEU A 1 189 ? -3.536 17.100 -3.912 1.00 96.38 189 LEU A CA 1
ATOM 1454 C C . LEU A 1 189 ? -3.311 17.163 -5.432 1.00 96.38 189 LEU A C 1
ATOM 1456 O O . LEU A 1 189 ? -4.236 16.827 -6.175 1.00 96.38 189 LEU A O 1
ATOM 1460 N N . ALA A 1 190 ? -2.123 17.567 -5.895 1.00 94.75 190 ALA A N 1
ATOM 1461 C CA . ALA A 1 190 ? -1.803 17.662 -7.319 1.00 94.75 190 ALA A CA 1
ATOM 1462 C C . ALA A 1 190 ? -1.589 16.290 -7.985 1.00 94.75 190 ALA A C 1
ATOM 1464 O O . ALA A 1 190 ? -1.689 16.187 -9.206 1.00 94.75 190 ALA A O 1
ATOM 1465 N N . HIS A 1 191 ? -1.336 15.227 -7.211 1.00 91.50 191 HIS A N 1
ATOM 1466 C CA . HIS A 1 191 ? -1.152 13.878 -7.751 1.00 91.50 191 HIS A CA 1
ATOM 1467 C C . HIS A 1 191 ? -2.436 13.047 -7.662 1.00 91.50 191 HIS A C 1
ATOM 1469 O O . HIS A 1 191 ? -3.017 12.968 -6.576 1.00 91.50 191 HIS A O 1
ATOM 1475 N N . PRO A 1 192 ? -2.847 12.329 -8.723 1.00 87.56 192 PRO A N 1
ATOM 1476 C CA . PRO A 1 192 ? -4.022 11.459 -8.680 1.00 87.56 192 PRO A CA 1
ATOM 1477 C C . PRO A 1 192 ? -3.976 10.417 -7.552 1.00 87.56 192 PRO A C 1
ATOM 1479 O O . PRO A 1 192 ? -4.919 10.329 -6.767 1.00 87.56 192 PRO A O 1
ATOM 1482 N N . ASP A 1 193 ? -2.863 9.688 -7.408 1.00 82.81 193 ASP A N 1
ATOM 1483 C CA . ASP A 1 193 ? -2.693 8.712 -6.318 1.00 82.81 193 ASP A CA 1
ATOM 1484 C C . ASP A 1 193 ? -2.366 9.373 -4.961 1.00 82.81 193 ASP A C 1
ATOM 1486 O O . ASP A 1 193 ? -2.612 8.782 -3.909 1.00 82.81 193 ASP A O 1
ATOM 1490 N N . GLY A 1 194 ? -1.855 10.613 -4.955 1.00 88.12 194 GLY A N 1
ATOM 1491 C CA . GLY A 1 194 ? -1.502 11.341 -3.727 1.00 88.12 194 GLY A CA 1
ATOM 1492 C C . GLY A 1 194 ? -2.709 11.993 -3.051 1.00 88.12 194 GLY A C 1
ATOM 1493 O O . GLY A 1 194 ? -2.815 12.000 -1.822 1.00 88.12 194 GLY A O 1
ATOM 1494 N N . ARG A 1 195 ? -3.678 12.460 -3.847 1.00 94.12 195 ARG A N 1
ATOM 1495 C CA . ARG A 1 195 ? -4.900 13.132 -3.386 1.00 94.12 195 ARG A CA 1
ATOM 1496 C C . ARG A 1 195 ? -5.681 12.298 -2.377 1.00 94.12 195 ARG A C 1
ATOM 1498 O O . ARG A 1 195 ? -6.133 12.819 -1.360 1.00 94.12 195 ARG A O 1
ATOM 1505 N N . GLY A 1 196 ? -5.830 11.004 -2.638 1.00 94.69 196 GLY A N 1
ATOM 1506 C CA . GLY A 1 196 ? -6.547 10.101 -1.745 1.00 94.69 196 GLY A CA 1
ATOM 1507 C C . GLY A 1 196 ? -5.879 9.958 -0.371 1.00 94.69 196 GLY A C 1
ATOM 1508 O O . GLY A 1 196 ? -6.553 10.054 0.656 1.00 94.69 196 GLY A O 1
ATOM 1509 N N . LEU A 1 197 ? -4.550 9.815 -0.341 1.00 95.06 197 LEU A N 1
ATOM 1510 C CA . LEU A 1 197 ? -3.765 9.783 0.899 1.00 95.06 197 LEU A CA 1
ATOM 1511 C C . LEU A 1 197 ? -3.819 11.124 1.646 1.00 95.06 197 LEU A C 1
ATOM 1513 O O . LEU A 1 197 ? -3.963 11.143 2.868 1.00 95.06 197 LEU A O 1
ATOM 1517 N N . ALA A 1 198 ? -3.789 12.246 0.925 1.00 96.94 198 ALA A N 1
ATOM 1518 C CA . ALA A 1 198 ? -3.920 13.578 1.511 1.00 96.94 198 ALA A CA 1
ATOM 1519 C C . ALA A 1 198 ? -5.274 13.773 2.215 1.00 96.94 198 ALA A C 1
ATOM 1521 O O . ALA A 1 198 ? -5.336 14.269 3.344 1.00 96.94 198 ALA A O 1
ATOM 1522 N N . LEU A 1 199 ? -6.365 13.332 1.582 1.00 97.31 199 LEU A N 1
ATOM 1523 C CA . LEU A 1 199 ? -7.703 13.358 2.178 1.00 97.31 199 LEU A CA 1
ATOM 1524 C C . LEU A 1 199 ? -7.816 12.423 3.388 1.00 97.31 199 LEU A C 1
ATOM 1526 O O . LEU A 1 199 ? -8.463 12.782 4.374 1.00 97.31 199 LEU A O 1
ATOM 1530 N N . LEU A 1 200 ? -7.164 11.256 3.348 1.00 96.75 200 LEU A N 1
ATOM 1531 C CA . LEU A 1 200 ? -7.117 10.336 4.484 1.00 96.75 200 LEU A CA 1
ATOM 1532 C C . LEU A 1 200 ? -6.401 10.974 5.683 1.00 96.75 200 LEU A C 1
ATOM 1534 O O . LEU A 1 200 ? -6.931 10.957 6.795 1.00 96.75 200 LEU A O 1
ATOM 1538 N N . ALA A 1 201 ? -5.253 11.611 5.448 1.00 96.81 201 ALA A N 1
ATOM 1539 C CA . ALA A 1 201 ? -4.520 12.350 6.470 1.00 96.81 201 ALA A CA 1
ATOM 1540 C C . ALA A 1 201 ? -5.376 13.476 7.084 1.00 96.81 201 ALA A C 1
ATOM 1542 O O . ALA A 1 201 ? -5.419 13.644 8.308 1.00 96.81 201 ALA A O 1
ATOM 1543 N N . LEU A 1 202 ? -6.125 14.215 6.257 1.00 97.69 202 LEU A N 1
ATOM 1544 C CA . LEU A 1 202 ? -7.053 15.244 6.731 1.00 97.69 202 LEU A CA 1
ATOM 1545 C C . LEU A 1 202 ? -8.198 14.644 7.567 1.00 97.69 202 LEU A C 1
ATOM 1547 O O . LEU A 1 202 ? -8.570 15.216 8.595 1.00 97.69 202 LEU A O 1
ATOM 1551 N N . ALA A 1 203 ? -8.728 13.481 7.177 1.00 97.12 203 ALA A N 1
ATOM 1552 C CA . ALA A 1 203 ? -9.748 12.765 7.943 1.00 97.12 203 ALA A CA 1
ATOM 1553 C C . ALA A 1 203 ? -9.227 12.362 9.330 1.00 97.12 203 ALA A C 1
ATOM 1555 O O . ALA A 1 203 ? -9.897 12.593 10.339 1.00 97.12 203 ALA A O 1
ATOM 1556 N N . HIS A 1 204 ? -8.004 11.831 9.412 1.00 94.44 204 HIS A N 1
ATOM 1557 C CA . HIS A 1 204 ? -7.371 11.507 10.695 1.00 94.44 204 HIS A CA 1
ATOM 1558 C C . HIS A 1 204 ? -7.114 12.752 11.547 1.00 94.44 204 HIS A C 1
ATOM 1560 O O . HIS A 1 204 ? -7.324 12.704 12.761 1.00 94.44 204 HIS A O 1
ATOM 1566 N N . ARG A 1 205 ? -6.729 13.881 10.940 1.00 94.81 205 ARG A N 1
ATOM 1567 C CA . ARG A 1 205 ? -6.602 15.165 11.649 1.00 94.81 205 ARG A CA 1
ATOM 1568 C C . ARG A 1 205 ? -7.938 15.627 12.235 1.00 94.81 205 ARG A C 1
ATOM 1570 O O . ARG A 1 205 ? -7.958 16.011 13.402 1.00 94.81 205 ARG A O 1
ATOM 1577 N N . ARG A 1 206 ? -9.033 15.573 11.467 1.00 95.25 206 ARG A N 1
ATOM 1578 C CA . ARG A 1 206 ? -10.381 15.922 11.957 1.00 95.25 206 ARG A CA 1
ATOM 1579 C C . ARG A 1 206 ? -10.806 15.037 13.114 1.00 95.25 206 ARG A C 1
ATOM 1581 O O . ARG A 1 206 ? -11.147 15.545 14.176 1.00 95.25 206 ARG A O 1
ATOM 1588 N N . TRP A 1 207 ? -10.673 13.721 12.950 1.00 92.38 207 TRP A N 1
ATOM 1589 C CA . TRP A 1 207 ? -10.966 12.772 14.022 1.00 92.38 207 TRP A CA 1
ATOM 1590 C C . TRP A 1 207 ? -10.177 13.113 15.295 1.00 92.38 207 TRP A C 1
ATOM 1592 O O . TRP A 1 207 ? -10.728 13.143 16.393 1.00 92.38 207 TRP A O 1
ATOM 1602 N N . ARG A 1 208 ? -8.889 13.440 15.168 1.00 88.12 208 ARG A N 1
ATOM 1603 C CA . ARG A 1 208 ? -8.051 13.837 16.309 1.00 88.12 208 ARG A CA 1
ATOM 1604 C C . ARG A 1 208 ? -8.501 15.118 17.005 1.00 88.12 208 ARG A C 1
ATOM 1606 O O . ARG A 1 208 ? -8.215 15.251 18.189 1.00 88.12 208 ARG A O 1
ATOM 1613 N N . ARG A 1 209 ? -9.153 16.027 16.287 1.00 91.81 209 ARG A N 1
ATOM 1614 C CA . ARG A 1 209 ? -9.757 17.255 16.822 1.00 91.81 209 ARG A CA 1
ATOM 1615 C C . ARG A 1 209 ? -11.185 17.046 17.326 1.00 91.81 209 ARG A C 1
ATOM 1617 O O . ARG A 1 209 ? -11.863 18.017 17.620 1.00 91.81 209 ARG A O 1
ATOM 1624 N N . GLU A 1 210 ? -11.629 15.791 17.402 1.00 91.00 210 GLU A N 1
ATOM 1625 C CA . GLU A 1 210 ? -12.987 15.405 17.801 1.00 91.00 210 GLU A CA 1
ATOM 1626 C C . GLU A 1 210 ? -14.081 15.925 16.852 1.00 91.00 210 GLU A C 1
ATOM 1628 O O . GLU A 1 210 ? -15.269 15.848 17.149 1.00 91.00 210 GLU A O 1
ATOM 1633 N N . GLU A 1 211 ? -13.683 16.366 15.658 1.00 95.56 211 GLU A N 1
ATOM 1634 C CA . GLU A 1 211 ? -14.576 16.728 14.563 1.00 95.56 211 GLU A CA 1
ATOM 1635 C C . GLU A 1 211 ? -15.070 15.463 13.839 1.00 95.56 211 GLU A C 1
ATOM 1637 O O . GLU A 1 211 ? -14.448 14.400 13.928 1.00 95.56 211 GLU A O 1
ATOM 1642 N N . ASP A 1 212 ? -16.167 15.568 13.079 1.00 95.81 212 ASP A N 1
ATOM 1643 C CA . ASP A 1 212 ? -16.673 14.465 12.251 1.00 95.81 212 ASP A CA 1
ATOM 1644 C C . ASP A 1 212 ? -15.781 14.235 11.004 1.00 95.81 212 ASP A C 1
ATOM 1646 O O . ASP A 1 212 ? -15.738 15.080 10.096 1.00 95.81 212 ASP A O 1
ATOM 1650 N N . PRO A 1 213 ? -15.064 13.095 10.909 1.00 97.06 213 PRO A N 1
ATOM 1651 C CA . PRO A 1 213 ? -14.238 12.746 9.762 1.00 97.06 213 PRO A CA 1
ATOM 1652 C C . PRO A 1 213 ? -15.010 11.955 8.693 1.00 97.06 213 PRO A C 1
ATOM 1654 O O . PRO A 1 213 ? -14.461 11.698 7.620 1.00 97.06 213 PRO A O 1
ATOM 1657 N N . VAL A 1 214 ? -16.255 11.531 8.952 1.00 97.62 214 VAL A N 1
ATOM 1658 C CA . VAL A 1 214 ? -17.011 10.622 8.074 1.00 97.62 214 VAL A CA 1
ATOM 1659 C C . VAL A 1 214 ? -17.175 11.169 6.654 1.00 97.62 214 VAL A C 1
ATOM 1661 O O . VAL A 1 214 ? -16.978 10.386 5.718 1.00 97.62 214 VAL A O 1
ATOM 1664 N N . PRO A 1 215 ? -17.482 12.465 6.430 1.00 98.19 215 PRO A N 1
ATOM 1665 C CA . PRO A 1 215 ? -17.537 13.013 5.078 1.00 98.19 215 PRO A CA 1
ATOM 1666 C C . PRO A 1 215 ? -16.217 12.825 4.323 1.00 98.19 215 PRO A C 1
ATOM 1668 O O . PRO A 1 215 ? -16.228 12.394 3.175 1.00 98.19 215 PRO A O 1
ATOM 1671 N N . LEU A 1 216 ? -15.078 13.043 4.988 1.00 98.19 216 LEU A N 1
ATOM 1672 C CA . LEU A 1 216 ? -13.760 12.880 4.375 1.00 98.19 216 LEU A CA 1
ATOM 1673 C C . LEU A 1 216 ? -13.447 11.414 4.078 1.00 98.19 216 LEU A C 1
ATOM 1675 O O . LEU A 1 216 ? -12.984 11.118 2.984 1.00 98.19 216 LEU A O 1
ATOM 1679 N N . PHE A 1 217 ? -13.759 10.478 4.981 1.00 97.94 217 PHE A N 1
ATOM 1680 C CA . PHE A 1 217 ? -13.592 9.050 4.680 1.00 97.94 217 PHE A CA 1
ATOM 1681 C C . PHE A 1 217 ? -14.431 8.613 3.472 1.00 97.94 217 PHE A C 1
ATOM 1683 O O . PHE A 1 217 ? -13.959 7.828 2.652 1.00 97.94 217 PHE A O 1
ATOM 1690 N N . LYS A 1 218 ? -15.651 9.142 3.311 1.00 97.75 218 LYS A N 1
ATOM 1691 C CA . LYS A 1 218 ? -16.468 8.885 2.114 1.00 97.75 218 LYS A CA 1
ATOM 1692 C C . LYS A 1 218 ? -15.822 9.446 0.847 1.00 97.75 218 LYS A C 1
ATOM 1694 O O . LYS A 1 218 ? -15.861 8.767 -0.177 1.00 97.75 218 LYS A O 1
ATOM 1699 N N . GLU A 1 219 ? -15.220 10.632 0.909 1.00 97.50 219 GLU A N 1
ATOM 1700 C CA . GLU A 1 219 ? -14.459 11.190 -0.217 1.00 97.50 219 GLU A CA 1
ATOM 1701 C C . GLU A 1 219 ? -13.226 10.342 -0.546 1.00 97.50 219 GLU A C 1
ATOM 1703 O O . GLU A 1 219 ? -13.025 10.000 -1.708 1.00 97.50 219 GLU A O 1
ATOM 1708 N N . VAL A 1 220 ? -12.470 9.878 0.454 1.00 97.56 220 VAL A N 1
ATOM 1709 C CA . VAL A 1 220 ? -11.348 8.946 0.236 1.00 97.56 220 VAL A CA 1
ATOM 1710 C C . VAL A 1 220 ? -11.816 7.679 -0.488 1.00 97.56 220 VAL A C 1
ATOM 1712 O O . VAL A 1 220 ? -11.190 7.251 -1.453 1.00 97.56 220 VAL A O 1
ATOM 1715 N N . LEU A 1 221 ? -12.954 7.103 -0.086 1.00 97.12 221 LEU A N 1
ATOM 1716 C CA . LEU A 1 221 ? -13.535 5.925 -0.743 1.00 97.12 221 LEU A CA 1
ATOM 1717 C C . LEU A 1 221 ? -14.069 6.211 -2.155 1.00 97.12 221 LEU A C 1
ATOM 1719 O O . LEU A 1 221 ? -14.176 5.291 -2.967 1.00 97.12 221 LEU A O 1
ATOM 1723 N N . LYS A 1 222 ? -14.461 7.450 -2.469 1.00 96.38 222 LYS A N 1
ATOM 1724 C CA . LYS A 1 222 ? -14.789 7.857 -3.845 1.00 96.38 222 LYS A CA 1
ATOM 1725 C C . LYS A 1 222 ? -13.521 7.956 -4.686 1.00 96.38 222 LYS A C 1
ATOM 1727 O O . LYS A 1 222 ? -13.493 7.376 -5.767 1.00 96.38 222 LYS A O 1
ATOM 1732 N N . GLU A 1 223 ? -12.473 8.603 -4.180 1.00 95.25 223 GLU A N 1
ATOM 1733 C CA . GLU A 1 223 ? -11.187 8.704 -4.882 1.00 95.25 223 GLU A CA 1
ATOM 1734 C C . GLU A 1 223 ? -10.580 7.323 -5.145 1.00 95.25 223 GLU A C 1
ATOM 1736 O O . GLU A 1 223 ? -10.238 7.023 -6.285 1.00 95.25 223 GLU A O 1
ATOM 1741 N N . ALA A 1 224 ? -10.574 6.439 -4.141 1.00 95.12 224 ALA A N 1
ATOM 1742 C CA . ALA A 1 224 ? -10.072 5.069 -4.261 1.00 95.12 224 ALA A CA 1
ATOM 1743 C C . ALA A 1 224 ? -10.882 4.181 -5.224 1.00 95.12 224 ALA A C 1
ATOM 1745 O O . ALA A 1 224 ? -10.447 3.076 -5.526 1.00 95.12 224 ALA A O 1
ATOM 1746 N N . ARG A 1 225 ? -12.066 4.624 -5.673 1.00 94.50 225 ARG A N 1
ATOM 1747 C CA . ARG A 1 225 ? -12.855 3.971 -6.733 1.00 94.50 225 ARG A CA 1
ATOM 1748 C C . ARG A 1 225 ? -12.660 4.638 -8.090 1.00 94.50 225 ARG A C 1
ATOM 1750 O O . ARG A 1 225 ? -12.620 3.941 -9.094 1.00 94.50 225 ARG A O 1
ATOM 1757 N N . ARG A 1 226 ? -12.557 5.973 -8.119 1.00 93.31 226 ARG A N 1
ATOM 1758 C CA . ARG A 1 226 ? -12.325 6.765 -9.337 1.00 93.31 226 ARG A CA 1
ATOM 1759 C C . ARG A 1 226 ? -10.999 6.390 -9.989 1.00 93.31 226 ARG A C 1
ATOM 1761 O O . ARG A 1 226 ? -10.946 6.200 -11.197 1.00 93.31 226 ARG A O 1
ATOM 1768 N N . LEU A 1 227 ? -9.956 6.282 -9.175 1.00 91.12 227 LEU A N 1
ATOM 1769 C CA . LEU A 1 227 ? -8.675 5.709 -9.549 1.00 91.12 227 LEU A CA 1
ATOM 1770 C C . LEU A 1 227 ? -8.432 4.541 -8.589 1.00 91.12 227 LEU A C 1
ATOM 1772 O O . LEU A 1 227 ? -8.044 4.787 -7.444 1.00 91.12 227 LEU A O 1
ATOM 1776 N N . PRO A 1 228 ? -8.731 3.293 -9.003 1.00 94.00 228 PRO A N 1
ATOM 1777 C CA . PRO A 1 228 ? -8.686 2.149 -8.108 1.00 94.00 228 PRO A CA 1
ATOM 1778 C C . PRO A 1 228 ? -7.361 2.074 -7.348 1.00 94.00 228 PRO A C 1
ATOM 1780 O O . PRO A 1 228 ? -6.286 2.068 -7.950 1.00 94.00 228 PRO A O 1
ATOM 1783 N N . ASN A 1 229 ? -7.449 2.079 -6.020 1.00 95.38 229 ASN A N 1
ATOM 1784 C CA . ASN A 1 229 ? -6.308 2.005 -5.113 1.00 95.38 229 ASN A CA 1
ATOM 1785 C C . ASN A 1 229 ? -6.704 1.131 -3.908 1.00 95.38 229 ASN A C 1
ATOM 1787 O O . ASN A 1 229 ? -7.330 1.632 -2.965 1.00 95.38 229 ASN A O 1
ATOM 1791 N N . PRO A 1 230 ? -6.397 -0.179 -3.952 1.00 96.31 230 PRO A N 1
ATOM 1792 C CA . PRO A 1 230 ? -6.773 -1.127 -2.907 1.00 96.31 230 PRO A CA 1
ATOM 1793 C C . PRO A 1 230 ? -6.283 -0.744 -1.516 1.00 96.31 230 PRO A C 1
ATOM 1795 O O . PRO A 1 230 ? -7.065 -0.749 -0.567 1.00 96.31 230 PRO A O 1
ATOM 1798 N N . TYR A 1 231 ? -5.017 -0.339 -1.418 1.00 94.56 231 TYR A N 1
ATOM 1799 C CA . TYR A 1 231 ? -4.391 0.054 -0.161 1.00 94.56 231 TYR A CA 1
ATOM 1800 C C . TYR A 1 231 ? -5.159 1.202 0.506 1.00 94.56 231 TYR A C 1
ATOM 1802 O O . TYR A 1 231 ? -5.590 1.111 1.658 1.00 94.56 231 TYR A O 1
ATOM 1810 N N . LEU A 1 232 ? -5.432 2.267 -0.253 1.00 95.31 232 LEU A N 1
ATOM 1811 C CA . LEU A 1 232 ? -6.206 3.405 0.232 1.00 95.31 232 LEU A CA 1
ATOM 1812 C C . LEU A 1 232 ? -7.641 3.009 0.609 1.00 95.31 232 LEU A C 1
ATOM 1814 O O . LEU A 1 232 ? -8.164 3.468 1.628 1.00 95.31 232 LEU A O 1
ATOM 1818 N N . HIS A 1 233 ? -8.275 2.156 -0.198 1.00 96.81 233 HIS A N 1
ATOM 1819 C CA . HIS A 1 233 ? -9.623 1.657 0.054 1.00 96.81 233 HIS A CA 1
ATOM 1820 C C . HIS A 1 233 ? -9.711 0.914 1.397 1.00 96.81 233 HIS A C 1
ATOM 1822 O O . HIS A 1 233 ? -10.566 1.238 2.229 1.00 96.81 233 HIS A O 1
ATOM 1828 N N . HIS A 1 234 ? -8.809 -0.041 1.651 1.00 96.31 234 HIS A N 1
ATOM 1829 C CA . HIS A 1 234 ? -8.796 -0.808 2.899 1.00 96.31 234 HIS A CA 1
ATOM 1830 C C . HIS A 1 234 ? -8.443 0.062 4.108 1.00 96.31 234 HIS A C 1
ATOM 1832 O O . HIS A 1 234 ? -9.089 -0.067 5.154 1.00 96.31 234 HIS A O 1
ATOM 1838 N N . LEU A 1 235 ? -7.486 0.989 3.979 1.00 94.56 235 LEU A N 1
ATOM 1839 C CA . LEU A 1 235 ? -7.144 1.933 5.049 1.00 94.56 235 LEU A CA 1
ATOM 1840 C C . LEU A 1 235 ? -8.319 2.837 5.433 1.00 94.56 235 LEU A C 1
ATOM 1842 O O . LEU A 1 235 ? -8.572 3.050 6.624 1.00 94.56 235 LEU A O 1
ATOM 1846 N N . ALA A 1 236 ? -9.047 3.361 4.446 1.00 96.00 236 ALA A N 1
ATOM 1847 C CA . ALA A 1 236 ? -10.189 4.237 4.680 1.00 96.00 236 ALA A CA 1
ATOM 1848 C C . ALA A 1 236 ? -11.339 3.498 5.372 1.00 96.00 236 ALA A C 1
ATOM 1850 O O . ALA A 1 236 ? -11.885 4.002 6.355 1.00 96.00 236 ALA A O 1
ATOM 1851 N N . LEU A 1 237 ? -11.669 2.284 4.919 1.00 96.94 237 LEU A N 1
ATOM 1852 C CA . LEU A 1 237 ? -12.684 1.446 5.563 1.00 96.94 237 LEU A CA 1
ATOM 1853 C C . LEU A 1 237 ? -12.290 1.058 6.992 1.00 96.94 237 LEU A C 1
ATOM 1855 O O . LEU A 1 237 ? -13.117 1.161 7.898 1.00 96.94 237 LEU A O 1
ATOM 1859 N N . SER A 1 238 ? -11.033 0.663 7.210 1.00 94.12 238 SER A N 1
ATOM 1860 C CA . SER A 1 238 ? -10.531 0.295 8.543 1.00 94.12 238 SER A CA 1
ATOM 1861 C C . SER A 1 238 ? -10.584 1.490 9.497 1.00 94.12 238 SER A C 1
ATOM 1863 O O . SER A 1 238 ? -11.072 1.377 10.622 1.00 94.12 238 SER A O 1
ATOM 1865 N N . SER A 1 239 ? -10.162 2.667 9.025 1.00 93.69 239 SER A N 1
ATOM 1866 C CA . SER A 1 239 ? -10.221 3.919 9.790 1.00 93.69 239 SER A CA 1
ATOM 1867 C C . SER A 1 239 ? -11.658 4.323 10.118 1.00 93.69 239 SER A C 1
ATOM 1869 O O . SER A 1 239 ? -11.955 4.683 11.257 1.00 93.69 239 SER A O 1
ATOM 1871 N N . LEU A 1 240 ? -12.566 4.227 9.145 1.00 95.62 240 LEU A N 1
ATOM 1872 C CA . LEU A 1 240 ? -13.980 4.531 9.338 1.00 95.62 240 LEU A CA 1
ATOM 1873 C C . LEU A 1 240 ? -14.622 3.586 10.359 1.00 95.62 240 LEU A C 1
ATOM 1875 O O . LEU A 1 240 ? -15.363 4.037 11.231 1.00 95.62 240 LEU A O 1
ATOM 1879 N N . ALA A 1 241 ? -14.328 2.289 10.283 1.00 93.50 241 ALA A N 1
ATOM 1880 C CA . ALA A 1 241 ? -14.861 1.308 11.217 1.00 93.50 241 ALA A CA 1
ATOM 1881 C C . ALA A 1 241 ? -14.359 1.553 12.650 1.00 93.50 241 ALA A C 1
ATOM 1883 O O . ALA A 1 241 ? -15.163 1.540 13.582 1.00 93.50 241 ALA A O 1
ATOM 1884 N N . LEU A 1 242 ? -13.074 1.881 12.827 1.00 89.88 242 LEU A N 1
ATOM 1885 C CA . LEU A 1 242 ? -12.520 2.273 14.127 1.00 89.88 242 LEU A CA 1
ATOM 1886 C C . LEU A 1 242 ? -13.145 3.574 14.669 1.00 89.88 242 LEU A C 1
ATOM 1888 O O . LEU A 1 242 ? -13.400 3.675 15.869 1.00 89.88 242 LEU A O 1
ATOM 1892 N N . TYR A 1 243 ? -13.427 4.562 13.812 1.00 91.06 243 TYR A N 1
ATOM 1893 C CA . TYR A 1 243 ? -14.099 5.803 14.223 1.00 91.06 243 TYR A CA 1
ATOM 1894 C C . TYR A 1 243 ? -15.539 5.558 14.685 1.00 91.06 243 TYR A C 1
ATOM 1896 O O . TYR A 1 243 ? -15.990 6.115 15.697 1.00 91.06 243 TYR A O 1
ATOM 1904 N N . LEU A 1 244 ? -16.263 4.736 13.920 1.00 92.12 244 LEU A N 1
ATOM 1905 C CA . LEU A 1 244 ? -17.662 4.412 14.165 1.00 92.12 244 LEU A CA 1
ATOM 1906 C C . LEU A 1 244 ? -17.845 3.448 15.326 1.00 92.12 244 LEU A C 1
ATOM 1908 O O . LEU A 1 244 ? -18.918 3.450 15.910 1.00 92.12 244 LEU A O 1
ATOM 1912 N N . TRP A 1 245 ? -16.840 2.656 15.684 1.00 87.50 245 TRP A N 1
ATOM 1913 C CA . TRP A 1 245 ? -16.937 1.656 16.743 1.00 87.50 245 TRP A CA 1
ATOM 1914 C C . TRP A 1 245 ? -17.613 2.161 18.035 1.00 87.50 245 TRP A C 1
ATOM 1916 O O . TRP A 1 245 ? -18.658 1.611 18.382 1.00 87.50 245 TRP A O 1
ATOM 1926 N N . PRO A 1 246 ? -17.144 3.237 18.699 1.00 86.19 246 PRO A N 1
ATOM 1927 C CA . PRO A 1 246 ? -17.791 3.731 19.917 1.00 86.19 246 PRO A CA 1
ATOM 1928 C C . PRO A 1 246 ? -19.123 4.469 19.682 1.00 86.19 246 PRO A C 1
ATOM 1930 O O . PRO A 1 246 ? -19.815 4.784 20.642 1.00 86.19 246 PRO A O 1
ATOM 1933 N N . ARG A 1 247 ? -19.476 4.801 18.433 1.00 90.25 247 ARG A N 1
ATOM 1934 C CA . ARG A 1 247 ? -20.621 5.674 18.085 1.00 90.25 247 ARG A CA 1
ATOM 1935 C C . ARG A 1 247 ? -21.787 4.923 17.444 1.00 90.25 247 ARG A C 1
ATOM 1937 O O . ARG A 1 247 ? -22.94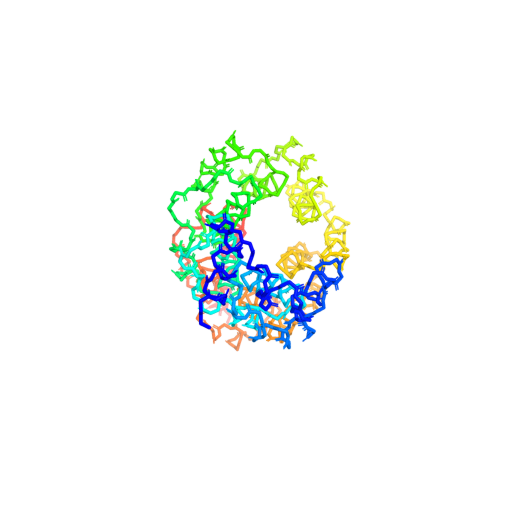0 5.313 17.570 1.00 90.25 247 ARG A O 1
ATOM 1944 N N . ALA A 1 248 ? -21.473 3.879 16.691 1.00 92.50 248 ALA A N 1
ATOM 1945 C CA . ALA A 1 248 ? -22.375 3.099 15.861 1.00 92.50 248 ALA A CA 1
ATOM 1946 C C . ALA A 1 248 ? -21.821 1.664 15.713 1.00 92.50 248 ALA A C 1
ATOM 1948 O O . ALA A 1 248 ? -21.421 1.264 14.612 1.00 92.50 248 ALA A O 1
ATOM 1949 N N . PRO A 1 249 ? -21.802 0.868 16.797 1.00 88.56 249 PRO A N 1
ATOM 1950 C CA . PRO A 1 249 ? -21.135 -0.437 16.839 1.00 88.56 249 PRO A CA 1
ATOM 1951 C C . PRO A 1 249 ? -21.658 -1.419 15.783 1.00 88.56 249 PRO A C 1
ATOM 1953 O O . PRO A 1 249 ? -20.866 -2.091 15.130 1.00 88.56 249 PRO A O 1
ATOM 1956 N N . ARG A 1 250 ? -22.971 -1.422 15.505 1.00 91.75 250 ARG A N 1
ATOM 1957 C CA . ARG A 1 250 ? -23.566 -2.245 14.431 1.00 91.75 250 ARG A CA 1
ATOM 1958 C C . ARG A 1 250 ? -22.982 -1.925 13.050 1.00 91.75 250 ARG A C 1
ATOM 1960 O O . ARG A 1 250 ? -22.730 -2.826 12.256 1.00 91.75 250 ARG A O 1
ATOM 1967 N N . LYS A 1 251 ? -22.733 -0.641 12.758 1.00 95.12 251 LYS A N 1
ATOM 1968 C CA . LYS A 1 251 ? -22.102 -0.226 11.493 1.00 95.12 251 LYS A CA 1
ATOM 1969 C C . LYS A 1 251 ? -20.635 -0.644 11.453 1.00 95.12 251 LYS A C 1
ATOM 1971 O O . LYS A 1 251 ? -20.181 -1.127 10.423 1.00 95.12 251 LYS A O 1
ATOM 1976 N N . ALA A 1 252 ? -19.910 -0.499 12.562 1.00 92.50 252 ALA A N 1
ATOM 1977 C CA . ALA A 1 252 ? -18.525 -0.955 12.657 1.00 92.50 252 ALA A CA 1
ATOM 1978 C C . ALA A 1 252 ? -18.404 -2.480 12.465 1.00 92.50 252 ALA A C 1
ATOM 1980 O O . ALA A 1 252 ? -17.513 -2.926 11.748 1.00 92.50 252 ALA A O 1
ATOM 1981 N N . GLN A 1 253 ? -19.335 -3.268 13.016 1.00 91.12 253 GLN A N 1
ATOM 1982 C CA . GLN A 1 253 ? -19.425 -4.720 12.804 1.00 91.12 253 GLN A CA 1
ATOM 1983 C C . GLN A 1 253 ? -19.711 -5.089 11.343 1.00 91.12 253 GLN A C 1
ATOM 1985 O O . GLN A 1 253 ? -19.065 -5.980 10.794 1.00 91.12 253 GLN A O 1
ATOM 1990 N N . ALA A 1 254 ? -20.640 -4.391 10.684 1.00 95.06 254 ALA A N 1
ATOM 1991 C CA . ALA A 1 254 ? -20.907 -4.611 9.263 1.00 95.06 254 ALA A CA 1
ATOM 1992 C C . ALA A 1 254 ? -19.677 -4.286 8.395 1.00 95.06 254 ALA A C 1
ATOM 1994 O O . ALA A 1 254 ? -19.333 -5.047 7.490 1.00 95.06 254 ALA A O 1
ATOM 1995 N N . LEU A 1 255 ? -18.977 -3.187 8.699 1.00 96.12 255 LEU A N 1
ATOM 1996 C CA . LEU A 1 255 ? -17.749 -2.801 8.000 1.00 96.12 255 LEU A CA 1
ATOM 1997 C C . LEU A 1 255 ? -16.608 -3.797 8.231 1.00 96.12 255 LEU A C 1
ATOM 1999 O O . LEU A 1 255 ? -15.918 -4.144 7.275 1.00 96.12 255 LEU A O 1
ATOM 2003 N N . SER A 1 256 ? -16.416 -4.285 9.461 1.00 94.38 256 SER A N 1
ATOM 2004 C CA . SER A 1 256 ? -15.374 -5.276 9.755 1.00 94.38 256 SER A CA 1
ATOM 2005 C C . SER A 1 256 ? -15.653 -6.616 9.072 1.00 94.38 256 SER A C 1
ATOM 2007 O O . SER A 1 256 ? -14.728 -7.228 8.542 1.00 94.38 256 SER A O 1
ATOM 2009 N N . GLN A 1 257 ? -16.921 -7.039 8.987 1.00 95.06 257 GLN A N 1
ATOM 2010 C CA . GLN A 1 257 ? -17.321 -8.222 8.218 1.00 95.06 257 GLN A CA 1
ATOM 2011 C C . GLN A 1 257 ? -17.057 -8.050 6.719 1.00 95.06 257 GLN A C 1
ATOM 2013 O O . GLN A 1 257 ? -16.523 -8.956 6.078 1.00 95.06 257 GLN A O 1
ATOM 2018 N N . HIS A 1 258 ? -17.420 -6.894 6.158 1.00 96.94 258 HIS A N 1
ATOM 2019 C CA . HIS A 1 258 ? -17.159 -6.592 4.753 1.00 96.94 258 HIS A CA 1
ATOM 2020 C C . HIS A 1 258 ? -15.656 -6.611 4.450 1.00 96.94 258 HIS A C 1
ATOM 2022 O O . HIS A 1 258 ? -15.237 -7.281 3.507 1.00 96.94 258 HIS A O 1
ATOM 2028 N N . LEU A 1 259 ? -14.846 -5.940 5.277 1.00 96.81 259 LEU A N 1
ATOM 2029 C CA . LEU A 1 259 ? -13.387 -5.947 5.168 1.00 96.81 259 LEU A CA 1
ATOM 2030 C C . LEU A 1 259 ? -12.824 -7.367 5.226 1.00 96.81 259 LEU A C 1
ATOM 2032 O O . LEU A 1 259 ? -12.021 -7.722 4.368 1.00 96.81 259 LEU A O 1
ATOM 2036 N N . LEU A 1 260 ? -13.267 -8.183 6.188 1.00 96.19 260 LEU A N 1
ATOM 2037 C CA . LEU A 1 260 ? -12.816 -9.566 6.352 1.00 96.19 260 LEU A CA 1
ATOM 2038 C C . LEU A 1 260 ? -13.081 -10.392 5.088 1.00 96.19 260 LEU A C 1
ATOM 2040 O O . LEU A 1 260 ? -12.166 -11.015 4.557 1.00 96.19 260 LEU A O 1
ATOM 2044 N N . TYR A 1 261 ? -14.316 -10.363 4.580 1.00 97.00 261 TYR A N 1
ATOM 2045 C CA . TYR A 1 261 ? -14.685 -11.094 3.367 1.00 97.00 261 TYR A CA 1
ATOM 2046 C C . TYR A 1 261 ? -13.902 -10.603 2.145 1.00 97.00 261 TYR A C 1
ATOM 2048 O O . TYR A 1 261 ? -13.343 -11.396 1.387 1.00 97.00 261 TYR A O 1
ATOM 2056 N N . HIS A 1 262 ? -13.846 -9.286 1.958 1.00 96.81 262 HIS A N 1
ATOM 2057 C CA . HIS A 1 262 ? -13.248 -8.684 0.778 1.00 96.81 262 HIS A CA 1
ATOM 2058 C C . HIS A 1 262 ? -11.731 -8.892 0.727 1.00 96.81 262 HIS A C 1
ATOM 2060 O O . HIS A 1 262 ? -11.208 -9.292 -0.309 1.00 96.81 262 HIS A O 1
ATOM 2066 N N . THR A 1 263 ? -11.021 -8.677 1.838 1.00 96.75 263 THR A N 1
ATOM 2067 C CA . THR A 1 263 ? -9.562 -8.887 1.918 1.00 96.75 263 THR A CA 1
ATOM 2068 C C . THR A 1 263 ? -9.189 -10.361 1.805 1.00 96.75 263 THR A C 1
ATOM 2070 O O . THR A 1 263 ? -8.223 -10.677 1.121 1.00 96.75 263 THR A O 1
ATOM 2073 N N . HIS A 1 264 ? -9.994 -11.273 2.365 1.00 95.75 264 HIS A N 1
ATOM 2074 C CA . HIS A 1 264 ? -9.809 -12.711 2.166 1.00 95.75 264 HIS A CA 1
ATOM 2075 C C . HIS A 1 264 ? -9.944 -13.100 0.689 1.00 95.75 264 HIS A C 1
ATOM 2077 O O . HIS A 1 264 ? -9.098 -13.811 0.158 1.00 95.75 264 HIS A O 1
ATOM 2083 N N . LYS A 1 265 ? -10.985 -12.605 0.006 1.00 96.50 265 LYS A N 1
ATOM 2084 C CA . LYS A 1 265 ? -11.214 -12.875 -1.421 1.00 96.50 265 LYS A CA 1
ATOM 2085 C C . LYS A 1 265 ? -10.107 -12.313 -2.322 1.00 96.50 265 LYS A C 1
ATOM 2087 O O . LYS A 1 265 ? -9.812 -12.906 -3.351 1.00 96.50 265 LYS A O 1
ATOM 2092 N N . THR A 1 266 ? -9.540 -11.165 -1.961 1.00 95.31 266 THR A N 1
ATOM 2093 C CA . THR A 1 266 ? -8.583 -10.418 -2.801 1.00 95.31 266 THR A CA 1
ATOM 2094 C C . THR A 1 266 ? -7.118 -10.615 -2.412 1.00 95.31 266 THR A C 1
ATOM 2096 O O . THR A 1 266 ? -6.241 -10.097 -3.089 1.00 95.31 266 THR A O 1
ATOM 2099 N N . GLY A 1 267 ? -6.822 -11.354 -1.341 1.00 94.50 267 GLY A N 1
ATOM 2100 C CA . GLY A 1 267 ? -5.451 -11.747 -0.999 1.00 94.50 267 GLY A CA 1
ATOM 2101 C C . GLY A 1 267 ? -4.593 -10.677 -0.309 1.00 94.50 267 GLY A C 1
ATOM 2102 O O . GLY A 1 267 ? -3.391 -10.881 -0.167 1.00 94.50 267 GLY A O 1
ATOM 2103 N N . PHE A 1 268 ? -5.178 -9.566 0.158 1.00 96.62 268 PHE A N 1
ATOM 2104 C CA . PHE A 1 268 ? -4.463 -8.512 0.899 1.00 96.62 268 PHE A CA 1
ATOM 2105 C C . PHE A 1 268 ? -4.270 -8.909 2.367 1.00 96.62 268 PHE A C 1
ATOM 2107 O O . PHE A 1 268 ? -5.102 -8.585 3.223 1.00 96.62 268 PHE A O 1
ATOM 2114 N N . LEU A 1 269 ? -3.183 -9.626 2.659 1.00 96.31 269 LEU A N 1
ATOM 2115 C CA . LEU A 1 269 ? -2.956 -10.282 3.949 1.00 96.31 269 LEU A CA 1
ATOM 2116 C C . LEU A 1 269 ? -2.919 -9.294 5.119 1.00 96.31 269 LEU A C 1
ATOM 2118 O O . LEU A 1 269 ? -3.619 -9.502 6.105 1.00 96.31 269 LEU A O 1
ATOM 2122 N N . VAL A 1 270 ? -2.179 -8.190 5.008 1.00 93.06 270 VAL A N 1
ATOM 2123 C CA . VAL A 1 270 ? -2.062 -7.213 6.109 1.00 93.06 270 VAL A CA 1
ATOM 2124 C C . VAL A 1 270 ? -3.426 -6.629 6.480 1.00 93.06 270 VAL A C 1
ATOM 2126 O O . VAL A 1 270 ? -3.788 -6.521 7.653 1.00 93.06 270 VAL A O 1
ATOM 2129 N N . HIS A 1 271 ? -4.229 -6.278 5.476 1.00 95.38 271 HIS A N 1
ATOM 2130 C CA . HIS A 1 271 ? -5.568 -5.745 5.704 1.00 95.38 271 HIS A CA 1
ATOM 2131 C C . HIS A 1 271 ? -6.545 -6.818 6.197 1.00 95.38 271 HIS A C 1
ATOM 2133 O O . HIS A 1 271 ? -7.445 -6.497 6.975 1.00 95.38 271 HIS A O 1
ATOM 2139 N N . LEU A 1 272 ? -6.345 -8.082 5.814 1.00 97.00 272 LEU A N 1
ATOM 2140 C CA . LEU A 1 272 ? -7.077 -9.221 6.365 1.00 97.00 272 LEU A CA 1
ATOM 2141 C C . LEU A 1 272 ? -6.790 -9.403 7.859 1.00 97.00 272 LEU A C 1
ATOM 2143 O O . LEU A 1 272 ? -7.724 -9.594 8.639 1.00 97.00 272 LEU A O 1
ATOM 2147 N N . GLU A 1 273 ? -5.530 -9.302 8.280 1.00 95.75 273 GLU A N 1
ATOM 2148 C CA . GLU A 1 273 ? -5.148 -9.357 9.695 1.00 95.75 273 GLU A CA 1
ATOM 2149 C C . GLU A 1 273 ? -5.808 -8.226 10.489 1.00 95.75 273 GLU A C 1
ATOM 2151 O O . GLU A 1 273 ? -6.447 -8.473 11.514 1.00 95.75 273 GLU A O 1
ATOM 2156 N N . VAL A 1 274 ? -5.742 -6.991 9.981 1.00 93.50 274 VAL A N 1
ATOM 2157 C CA . VAL A 1 274 ? -6.417 -5.833 10.592 1.00 93.50 274 VAL A CA 1
ATOM 2158 C C . VAL A 1 274 ? -7.931 -6.053 10.682 1.00 93.50 274 VAL A C 1
ATOM 2160 O O . VAL A 1 274 ? -8.530 -5.770 11.720 1.00 93.50 274 VAL A O 1
ATOM 2163 N N . ALA A 1 275 ? -8.561 -6.592 9.636 1.00 94.94 275 ALA A N 1
ATOM 2164 C CA . ALA A 1 275 ? -9.993 -6.879 9.628 1.00 94.94 275 ALA A CA 1
ATOM 2165 C C . ALA A 1 275 ? -10.379 -7.955 10.655 1.00 94.94 275 ALA A C 1
ATOM 2167 O O . ALA A 1 275 ? -11.379 -7.795 11.362 1.00 94.94 275 ALA A O 1
ATOM 2168 N N . ARG A 1 276 ? -9.575 -9.021 10.780 1.00 95.56 276 ARG A N 1
ATOM 2169 C CA . ARG A 1 276 ? -9.746 -10.075 11.794 1.00 95.56 276 ARG A CA 1
ATOM 2170 C C . ARG A 1 276 ? -9.675 -9.506 13.204 1.00 95.56 276 ARG A C 1
ATOM 2172 O O . ARG A 1 276 ? -10.577 -9.762 13.998 1.00 95.56 276 ARG A O 1
ATOM 2179 N N . LEU A 1 277 ? -8.655 -8.700 13.491 1.00 92.62 277 LEU A N 1
ATOM 2180 C CA . LEU A 1 277 ? -8.449 -8.084 14.805 1.00 92.62 277 LEU A CA 1
ATOM 2181 C C . LEU A 1 277 ? -9.564 -7.100 15.157 1.00 92.62 277 LEU A C 1
ATOM 2183 O O . LEU A 1 277 ? -10.129 -7.166 16.248 1.00 92.62 277 LEU A O 1
ATOM 2187 N N . LEU A 1 278 ? -9.949 -6.242 14.212 1.00 90.69 278 LEU A N 1
ATOM 2188 C CA . LEU A 1 278 ? -11.063 -5.316 14.390 1.00 90.69 278 LEU A CA 1
ATOM 2189 C C . LEU A 1 278 ? -12.377 -6.057 14.660 1.00 90.69 278 LEU A C 1
ATOM 2191 O O . LEU A 1 278 ? -13.143 -5.663 15.539 1.00 90.69 278 LEU A O 1
ATOM 2195 N N . ARG A 1 279 ? -12.653 -7.131 13.914 1.00 92.19 279 ARG A N 1
ATOM 2196 C CA . ARG A 1 279 ? -13.853 -7.944 14.122 1.00 92.19 279 ARG A CA 1
ATOM 2197 C C . ARG A 1 279 ? -13.819 -8.650 15.473 1.00 92.19 279 ARG A C 1
ATOM 2199 O O . ARG A 1 279 ? -14.806 -8.573 16.195 1.00 92.19 279 ARG A O 1
ATOM 2206 N N . ALA A 1 280 ? -12.704 -9.287 15.825 1.00 91.50 280 ALA A N 1
ATOM 2207 C CA . ALA A 1 280 ? -12.540 -9.953 17.113 1.00 91.50 280 ALA A CA 1
ATOM 2208 C C . ALA A 1 280 ? -12.798 -8.976 18.265 1.00 91.50 280 ALA A C 1
ATOM 2210 O O . ALA A 1 280 ? -13.579 -9.263 19.163 1.00 91.50 280 ALA A O 1
ATOM 2211 N N . GLN A 1 281 ? -12.243 -7.771 18.185 1.00 87.62 281 GLN A N 1
ATOM 2212 C CA . GLN A 1 281 ? -12.486 -6.728 19.173 1.00 87.62 281 GLN A CA 1
ATOM 2213 C C . GLN A 1 281 ? -13.970 -6.363 19.316 1.00 87.62 281 GLN A C 1
ATOM 2215 O O . GLN A 1 281 ? -14.474 -6.263 20.431 1.00 87.62 281 GLN A O 1
ATOM 2220 N N . LEU A 1 282 ? -14.677 -6.177 18.200 1.00 87.50 282 LEU A N 1
ATOM 2221 C CA . LEU A 1 282 ? -16.098 -5.818 18.204 1.00 87.50 282 LEU A CA 1
ATOM 2222 C C . LEU A 1 282 ? -17.002 -6.931 18.751 1.00 87.50 282 LEU A C 1
ATOM 2224 O O . LEU A 1 282 ? -18.054 -6.627 19.306 1.00 87.50 282 LEU A O 1
ATOM 2228 N N . LEU A 1 283 ? -16.620 -8.194 18.556 1.00 87.81 283 LEU A N 1
ATOM 2229 C CA . LEU A 1 283 ? -17.352 -9.368 19.043 1.00 87.81 283 LEU A CA 1
ATOM 2230 C C . LEU A 1 283 ? -17.069 -9.653 20.524 1.00 87.81 283 LEU A C 1
ATOM 2232 O O . LEU A 1 283 ? -17.968 -10.026 21.273 1.00 87.81 283 LEU A O 1
ATOM 2236 N N . LEU A 1 284 ? -15.836 -9.418 20.979 1.00 84.94 284 LEU A N 1
ATOM 2237 C CA . LEU A 1 284 ? -15.486 -9.535 22.395 1.00 84.94 284 LEU A CA 1
ATOM 2238 C C . LEU A 1 284 ? -16.296 -8.568 23.266 1.00 84.94 284 LEU A C 1
ATOM 2240 O O . LEU A 1 284 ? -16.743 -8.945 24.347 1.00 84.94 284 LEU A O 1
ATOM 2244 N N . GLU A 1 285 ? -16.545 -7.346 22.785 1.00 80.75 285 GLU A N 1
ATOM 2245 C CA . GLU A 1 285 ? -17.402 -6.387 23.495 1.00 80.75 285 GLU A CA 1
ATOM 2246 C C . GLU A 1 285 ? -18.870 -6.826 23.590 1.00 80.75 285 GLU A C 1
ATOM 2248 O O . GLU A 1 285 ? -19.566 -6.399 24.510 1.00 80.75 285 GLU A O 1
ATOM 2253 N N . THR A 1 286 ? -19.344 -7.686 22.685 1.00 82.06 286 THR A N 1
ATOM 2254 C CA . THR A 1 286 ? -20.691 -8.276 22.747 1.00 82.06 286 THR A CA 1
ATOM 2255 C C . THR A 1 286 ? -20.723 -9.630 23.459 1.00 82.06 286 THR A C 1
ATOM 2257 O O . THR A 1 286 ? -21.777 -10.257 23.520 1.00 82.06 286 THR A O 1
ATOM 2260 N N . GLY A 1 287 ? -19.598 -10.072 24.036 1.00 82.19 287 GLY A N 1
ATOM 2261 C CA . GLY A 1 287 ? -19.491 -11.332 24.777 1.00 82.19 287 GLY A CA 1
ATOM 2262 C C . GLY A 1 287 ? -19.362 -12.581 23.899 1.00 82.19 287 GLY A C 1
ATOM 2263 O O . GLY A 1 287 ? -19.487 -13.697 24.403 1.00 82.19 287 GLY A O 1
ATOM 2264 N N . GLU A 1 288 ? -19.105 -12.423 22.601 1.00 85.75 288 GLU A N 1
ATOM 2265 C CA . GLU A 1 288 ? -18.953 -13.541 21.670 1.00 85.75 288 GLU A CA 1
ATOM 2266 C C . GLU A 1 288 ? -17.532 -14.133 21.691 1.00 85.75 288 GLU A C 1
ATOM 2268 O O . GLU A 1 288 ? -16.544 -13.460 21.994 1.00 85.75 288 GLU A O 1
ATOM 2273 N N . ARG A 1 289 ? -17.415 -15.424 21.347 1.00 84.62 289 ARG A N 1
ATOM 2274 C CA . ARG A 1 289 ? -16.120 -16.115 21.220 1.00 84.62 289 ARG A CA 1
ATOM 2275 C C . ARG A 1 289 ? -15.442 -15.773 19.895 1.00 84.62 289 ARG A C 1
ATOM 2277 O O . ARG A 1 289 ? -16.078 -15.774 18.843 1.00 84.62 289 ARG A O 1
ATOM 2284 N N . VAL A 1 290 ? -14.127 -15.557 19.932 1.00 87.44 290 VAL A N 1
ATOM 2285 C CA . VAL A 1 290 ? -13.359 -15.036 18.784 1.00 87.44 290 VAL A CA 1
ATOM 2286 C C . VAL A 1 290 ? -12.122 -15.857 18.426 1.00 87.44 290 VAL A C 1
ATOM 2288 O O . VAL A 1 290 ? -11.331 -15.420 17.595 1.00 87.44 290 VAL A O 1
ATOM 2291 N N . ASP A 1 291 ? -11.960 -17.053 18.997 1.00 87.75 291 ASP A N 1
ATOM 2292 C CA . ASP A 1 291 ? -10.766 -17.895 18.806 1.00 87.75 291 ASP A CA 1
ATOM 2293 C C . ASP A 1 291 ? -10.467 -18.144 17.316 1.00 87.75 291 ASP A C 1
ATOM 2295 O O . ASP A 1 291 ? -9.334 -18.011 16.856 1.00 87.75 291 ASP A O 1
ATOM 2299 N N . HIS A 1 292 ? -11.521 -18.377 16.528 1.00 88.56 292 HIS A N 1
ATOM 2300 C CA . HIS A 1 292 ? -11.451 -18.561 15.077 1.00 88.56 292 HIS A CA 1
ATOM 2301 C C . HIS A 1 292 ? -10.890 -17.345 14.312 1.00 88.56 292 HIS A C 1
ATOM 2303 O O . HIS A 1 292 ? -10.332 -17.509 13.229 1.00 88.56 292 HIS A O 1
ATOM 2309 N N . LEU A 1 293 ? -11.015 -16.126 14.851 1.00 91.88 293 LEU A N 1
ATOM 2310 C CA . LEU A 1 293 ? -10.478 -14.900 14.243 1.00 91.88 293 LEU A CA 1
ATOM 2311 C C . LEU A 1 293 ? -9.023 -14.642 14.631 1.00 91.88 293 LEU A C 1
ATOM 2313 O O . LEU A 1 293 ? -8.325 -13.923 13.916 1.00 91.88 293 LEU A O 1
ATOM 2317 N N . LEU A 1 294 ? -8.563 -15.217 15.743 1.00 91.94 294 LEU A N 1
ATOM 2318 C CA . LEU A 1 294 ? -7.215 -15.021 16.276 1.00 91.94 294 LEU A CA 1
ATOM 2319 C C . LEU A 1 294 ? -6.250 -16.155 15.883 1.00 91.94 294 LEU A C 1
ATOM 2321 O O . LEU A 1 294 ? -5.050 -16.050 16.125 1.00 91.94 294 LEU A O 1
ATOM 2325 N N . GLY A 1 295 ? -6.724 -17.208 15.214 1.00 92.44 295 GLY A N 1
ATOM 2326 C CA . GLY A 1 295 ? -5.925 -18.348 14.739 1.00 92.44 295 GLY A CA 1
ATOM 2327 C C . GLY A 1 295 ? -4.994 -18.061 13.549 1.00 92.44 295 GLY A C 1
ATOM 2328 O O . GLY A 1 295 ? -4.950 -18.850 12.612 1.00 92.44 295 GLY A O 1
ATOM 2329 N N . PHE A 1 296 ? -4.276 -16.934 13.537 1.00 93.81 296 PHE A N 1
ATOM 2330 C CA . PHE A 1 296 ? -3.322 -16.575 12.476 1.00 93.81 296 PHE A CA 1
ATOM 2331 C C . PHE A 1 296 ? -1.974 -16.102 13.027 1.00 93.81 296 PHE A C 1
ATOM 2333 O O . PHE A 1 296 ? -1.900 -15.627 14.161 1.00 93.81 296 PHE A O 1
ATOM 2340 N N . ALA A 1 297 ? -0.916 -16.218 12.224 1.00 93.88 297 ALA A N 1
ATOM 2341 C CA . ALA A 1 297 ? 0.407 -15.683 12.533 1.00 93.88 297 ALA A CA 1
ATOM 2342 C C . ALA A 1 297 ? 0.497 -14.225 12.039 1.00 93.88 297 ALA A C 1
ATOM 2344 O O . ALA A 1 297 ? 0.382 -14.022 10.835 1.00 93.88 297 ALA A O 1
ATOM 2345 N N . PRO A 1 298 ? 0.662 -13.221 12.923 1.00 93.31 298 PRO A N 1
ATOM 2346 C CA . PRO A 1 298 ? 0.677 -11.818 12.509 1.00 93.31 298 PRO A CA 1
ATOM 2347 C C . PRO A 1 298 ? 1.950 -11.441 11.744 1.00 93.31 298 PRO A C 1
ATOM 2349 O O . PRO A 1 298 ? 3.059 -11.677 12.242 1.00 93.31 298 PRO A O 1
ATOM 2352 N N . SER A 1 299 ? 1.787 -10.798 10.587 1.00 93.81 299 SER A N 1
ATOM 2353 C CA . SER A 1 299 ? 2.885 -10.345 9.722 1.00 93.81 299 SER A CA 1
ATOM 2354 C C . SER A 1 299 ? 3.624 -9.114 10.260 1.00 93.81 299 SER A C 1
ATOM 2356 O O . SER A 1 299 ? 4.843 -9.007 10.128 1.00 93.81 299 SER A O 1
ATOM 2358 N N . LEU A 1 300 ? 2.908 -8.204 10.931 1.00 92.12 300 LEU A N 1
ATOM 2359 C CA . LEU A 1 300 ? 3.443 -6.920 11.397 1.00 92.12 300 LEU A CA 1
ATOM 2360 C C . LEU A 1 300 ? 3.500 -6.802 12.925 1.00 92.12 300 LEU A C 1
ATOM 2362 O O . LEU A 1 300 ? 2.588 -7.291 13.606 1.00 92.12 300 LEU A O 1
ATOM 2366 N N . PRO A 1 301 ? 4.474 -6.054 13.493 1.00 91.06 301 PRO A N 1
ATOM 2367 C CA . PRO A 1 301 ? 4.549 -5.842 14.939 1.00 91.06 301 PRO A CA 1
ATOM 2368 C C . PRO A 1 301 ? 3.266 -5.239 15.532 1.00 91.06 301 PRO A C 1
ATOM 2370 O O . PRO A 1 301 ? 2.829 -5.671 16.597 1.00 91.06 301 PRO A O 1
ATOM 2373 N N . LEU A 1 302 ? 2.600 -4.313 14.827 1.00 90.25 302 LEU A N 1
ATOM 2374 C CA . LEU A 1 302 ? 1.315 -3.752 15.269 1.00 90.25 302 LEU A CA 1
ATOM 2375 C C . LEU A 1 302 ? 0.224 -4.821 15.400 1.00 90.25 302 LEU A C 1
ATOM 2377 O O . LEU A 1 302 ? -0.464 -4.882 16.417 1.00 90.25 302 LEU A O 1
ATOM 2381 N N . THR A 1 303 ? 0.062 -5.662 14.376 1.00 91.69 303 THR A N 1
ATOM 2382 C CA . THR A 1 303 ? -0.948 -6.733 14.375 1.00 91.69 303 THR A CA 1
ATOM 2383 C C . THR A 1 303 ? -0.635 -7.802 15.419 1.00 91.69 303 THR A C 1
ATOM 2385 O O . THR A 1 303 ? -1.552 -8.305 16.063 1.00 91.69 303 THR A O 1
ATOM 2388 N N . ARG A 1 304 ? 0.652 -8.077 15.672 1.00 91.69 304 ARG A N 1
ATOM 2389 C CA . ARG A 1 304 ? 1.110 -8.960 16.751 1.00 91.69 304 ARG A CA 1
ATOM 2390 C C . ARG A 1 304 ? 0.732 -8.422 18.123 1.00 91.69 304 ARG A C 1
ATOM 2392 O O . ARG A 1 304 ? 0.090 -9.130 18.891 1.00 91.69 304 ARG A O 1
ATOM 2399 N N . ALA A 1 305 ? 1.073 -7.167 18.399 1.00 88.69 305 ALA A N 1
ATOM 2400 C CA . ALA A 1 305 ? 0.757 -6.520 19.667 1.00 88.69 305 ALA A CA 1
ATOM 2401 C C . ALA A 1 305 ? -0.758 -6.406 19.894 1.00 88.69 305 ALA A C 1
ATOM 2403 O O . ALA A 1 305 ? -1.240 -6.617 21.004 1.00 88.69 305 ALA A O 1
ATOM 2404 N N . TRP A 1 306 ? -1.529 -6.108 18.844 1.00 88.75 306 TRP A N 1
ATOM 2405 C CA . TRP A 1 306 ? -2.986 -6.057 18.940 1.00 88.75 306 TRP A CA 1
ATOM 2406 C C . TRP A 1 306 ? -3.587 -7.449 19.172 1.00 88.75 306 TRP A C 1
ATOM 2408 O O . TRP A 1 306 ? -4.433 -7.594 20.051 1.00 88.75 306 TRP A O 1
ATOM 2418 N N . LYS A 1 307 ? -3.119 -8.485 18.465 1.00 90.12 307 LYS A N 1
ATOM 2419 C CA . LYS A 1 307 ? -3.545 -9.872 18.701 1.00 90.12 307 LYS A CA 1
ATOM 2420 C C . LYS A 1 307 ? -3.296 -10.295 20.153 1.00 90.12 307 LYS A C 1
ATOM 2422 O O . LYS A 1 307 ? -4.242 -10.713 20.814 1.00 90.12 307 LYS A O 1
ATOM 2427 N N . ALA A 1 308 ? -2.073 -10.104 20.650 1.00 86.94 308 ALA A N 1
ATOM 2428 C CA . ALA A 1 308 ? -1.692 -10.407 22.031 1.00 86.94 308 ALA A CA 1
ATOM 2429 C C . ALA A 1 308 ? -2.606 -9.684 23.038 1.00 86.94 308 ALA A C 1
ATOM 2431 O O . ALA A 1 308 ? -3.159 -10.306 23.944 1.00 86.94 308 ALA A O 1
ATOM 2432 N N . ALA A 1 309 ? -2.885 -8.395 22.807 1.00 82.88 309 ALA A N 1
ATOM 2433 C CA . ALA A 1 309 ? -3.790 -7.622 23.656 1.00 82.88 309 ALA A CA 1
ATOM 2434 C C . ALA A 1 309 ? -5.227 -8.180 23.686 1.00 82.88 309 ALA A C 1
ATOM 2436 O O . ALA A 1 309 ? -5.877 -8.127 24.729 1.00 82.88 309 ALA A O 1
ATOM 2437 N N . LEU A 1 310 ? -5.736 -8.717 22.570 1.00 84.88 310 LEU A N 1
ATOM 2438 C CA . LEU A 1 310 ? -7.056 -9.366 22.524 1.00 84.88 310 LEU A CA 1
ATOM 2439 C C . LEU A 1 310 ? -7.062 -10.749 23.194 1.00 84.88 310 LEU A C 1
ATOM 2441 O O . LEU A 1 310 ? -8.116 -11.193 23.640 1.00 84.88 310 LEU A O 1
ATOM 2445 N N . GLN A 1 311 ? -5.905 -11.405 23.291 1.00 85.19 311 GLN A N 1
ATOM 2446 C CA . GLN A 1 311 ? -5.712 -12.657 24.032 1.00 85.19 311 GLN A CA 1
ATOM 2447 C C . GLN A 1 311 ? -5.442 -12.421 25.529 1.00 85.19 311 GLN A C 1
ATOM 2449 O O . GLN A 1 311 ? -5.377 -13.373 26.301 1.00 85.19 311 GLN A O 1
ATOM 2454 N N . GLY A 1 312 ? -5.324 -11.157 25.949 1.00 78.75 312 GLY A N 1
ATOM 2455 C CA . GLY A 1 312 ? -5.036 -10.785 27.332 1.00 78.75 312 GLY A CA 1
ATOM 2456 C C . GLY A 1 312 ? -3.574 -10.968 27.739 1.00 78.75 312 GLY A C 1
ATOM 2457 O O . GLY A 1 312 ? -3.270 -10.944 28.929 1.00 78.75 312 GLY A O 1
ATOM 2458 N N . GLU A 1 313 ? -2.684 -11.129 26.763 1.00 80.44 313 GLU A N 1
ATOM 2459 C CA . GLU A 1 313 ? -1.239 -11.176 26.955 1.00 80.44 313 GLU A CA 1
ATOM 2460 C C . GLU A 1 313 ? -0.665 -9.756 27.084 1.00 80.44 313 GLU A C 1
ATOM 2462 O O . GLU A 1 313 ? -1.246 -8.775 26.601 1.00 80.44 313 GLU A O 1
ATOM 2467 N N . GLU A 1 314 ? 0.491 -9.640 27.740 1.00 69.75 314 GLU A N 1
ATOM 2468 C CA . GLU A 1 314 ? 1.229 -8.383 27.808 1.00 69.75 314 GLU A CA 1
ATOM 2469 C C . GLU A 1 314 ? 1.693 -7.999 26.393 1.00 69.75 314 GLU A C 1
ATOM 2471 O O . GLU A 1 314 ? 2.449 -8.731 25.754 1.00 69.75 314 GLU A O 1
ATOM 2476 N N . ALA A 1 315 ? 1.201 -6.880 25.849 1.00 64.50 315 ALA A N 1
ATOM 2477 C CA . ALA A 1 315 ? 1.597 -6.479 24.505 1.00 64.50 315 ALA A CA 1
ATOM 2478 C C . ALA A 1 315 ? 3.059 -6.018 24.518 1.00 64.50 315 ALA A C 1
ATOM 2480 O O . ALA A 1 315 ? 3.435 -5.162 25.318 1.00 64.50 315 ALA A O 1
ATOM 2481 N N . ALA A 1 316 ? 3.851 -6.559 23.591 1.00 57.91 316 ALA A N 1
ATOM 2482 C CA . ALA A 1 316 ? 5.263 -6.232 23.448 1.00 57.91 316 ALA A CA 1
ATOM 2483 C C . ALA A 1 316 ? 5.522 -4.711 23.433 1.00 57.91 316 ALA A C 1
ATOM 2485 O O . ALA A 1 316 ? 4.806 -3.936 22.782 1.00 57.91 316 ALA A O 1
ATOM 2486 N N . GLU A 1 317 ? 6.576 -4.301 24.140 1.00 57.94 317 GLU A N 1
ATOM 2487 C CA . GLU A 1 317 ? 7.138 -2.953 24.093 1.00 57.94 317 GLU A CA 1
ATOM 2488 C C . GLU A 1 317 ? 7.465 -2.561 22.635 1.00 57.94 317 GLU A C 1
ATOM 2490 O O . GLU A 1 317 ? 7.827 -3.404 21.817 1.00 57.94 317 GLU A O 1
ATOM 2495 N N . GLY A 1 318 ? 7.300 -1.280 22.271 1.00 70.06 318 GLY A N 1
ATOM 2496 C CA . GLY A 1 318 ? 7.671 -0.784 20.929 1.00 70.06 318 GLY A CA 1
ATOM 2497 C C . GLY A 1 318 ? 6.543 -0.222 20.052 1.00 70.06 318 GLY A C 1
ATOM 2498 O O . GLY A 1 318 ? 6.761 0.091 18.885 1.00 70.06 318 GLY A O 1
ATOM 2499 N N . LEU A 1 319 ? 5.335 -0.000 20.585 1.00 82.69 319 LEU A N 1
ATOM 2500 C CA . LEU A 1 319 ? 4.235 0.617 19.819 1.00 82.69 319 LEU A CA 1
ATOM 2501 C C . LEU A 1 319 ? 4.392 2.130 19.556 1.00 82.69 319 LEU A C 1
ATOM 2503 O O . LEU A 1 319 ? 3.544 2.751 18.911 1.00 82.69 319 LEU A O 1
ATOM 2507 N N . GLU A 1 320 ? 5.438 2.765 20.076 1.00 81.69 320 GLU A N 1
ATOM 2508 C CA . GLU A 1 320 ? 5.622 4.219 19.987 1.00 81.69 320 GLU A CA 1
ATOM 2509 C C . GLU A 1 320 ? 5.846 4.697 18.558 1.00 81.69 320 GLU A C 1
ATOM 2511 O O . GLU A 1 320 ? 5.280 5.714 18.143 1.00 81.69 320 GLU A O 1
ATOM 2516 N N . GLY A 1 321 ? 6.582 3.909 17.780 1.00 85.00 321 GLY A N 1
ATOM 2517 C CA . GLY A 1 321 ? 6.861 4.199 16.384 1.00 85.00 321 GLY A CA 1
ATOM 2518 C C . GLY A 1 321 ? 5.678 3.972 15.434 1.00 85.00 321 GLY A C 1
ATOM 2519 O O . GLY A 1 321 ? 5.819 4.199 14.241 1.00 85.00 321 GLY A O 1
ATOM 2520 N N . TYR A 1 322 ? 4.491 3.626 15.947 1.00 84.31 322 TYR A N 1
ATOM 2521 C CA . TYR A 1 322 ? 3.220 3.662 15.204 1.00 84.31 322 TYR A CA 1
ATOM 2522 C C . TYR A 1 322 ? 2.402 4.939 15.466 1.00 84.31 322 TYR A C 1
ATOM 2524 O O . TYR A 1 322 ? 1.272 5.084 14.985 1.00 84.31 322 TYR A O 1
ATOM 2532 N N . GLY A 1 323 ? 2.918 5.867 16.279 1.00 83.38 323 GLY A N 1
ATOM 2533 C CA . GLY A 1 323 ? 2.266 7.142 16.562 1.00 83.38 323 GLY A CA 1
ATOM 2534 C C . GLY A 1 323 ? 0.857 6.978 17.145 1.00 83.38 323 GLY A C 1
ATOM 2535 O O . GLY A 1 323 ? 0.666 6.396 18.216 1.00 83.38 323 GLY A O 1
ATOM 2536 N N . ILE A 1 324 ? -0.146 7.542 16.466 1.00 74.75 324 ILE A N 1
ATOM 2537 C CA . ILE A 1 324 ? -1.555 7.488 16.898 1.00 74.75 324 ILE A CA 1
ATOM 2538 C C . ILE A 1 324 ? -2.070 6.045 16.976 1.00 74.75 324 ILE A C 1
ATOM 2540 O O . ILE A 1 324 ? -2.751 5.706 17.943 1.00 74.75 324 ILE A O 1
ATOM 2544 N N . LEU A 1 325 ? -1.719 5.195 16.007 1.00 73.38 325 LEU A N 1
ATOM 2545 C CA . LEU A 1 325 ? -2.211 3.816 15.929 1.00 73.38 325 LEU A CA 1
ATOM 2546 C C . LEU A 1 325 ? -1.723 2.991 17.125 1.00 73.38 325 LEU A C 1
ATOM 2548 O O . LEU A 1 325 ? -2.513 2.319 17.787 1.00 73.38 325 LEU A O 1
ATOM 2552 N N . GLY A 1 326 ? -0.449 3.143 17.490 1.00 79.31 326 GLY A N 1
ATOM 2553 C CA . GLY A 1 326 ? 0.108 2.512 18.686 1.00 79.31 326 GLY A CA 1
ATOM 2554 C C . GLY A 1 326 ? -0.533 3.007 19.986 1.00 79.31 326 GLY A C 1
ATOM 2555 O O . GLY A 1 326 ? -0.699 2.240 20.935 1.00 79.31 326 GLY A O 1
ATOM 2556 N N . ARG A 1 327 ? -0.955 4.280 20.058 1.00 77.88 327 ARG A N 1
ATOM 2557 C CA . ARG A 1 327 ? -1.730 4.787 21.209 1.00 77.88 327 ARG A CA 1
ATOM 2558 C C . ARG A 1 327 ? -3.120 4.167 21.286 1.00 77.88 327 ARG A C 1
ATOM 2560 O O . ARG A 1 327 ? -3.599 3.918 22.391 1.00 77.88 327 ARG A O 1
ATOM 2567 N N . TRP A 1 328 ? -3.763 3.922 20.148 1.00 74.38 328 TRP A N 1
ATOM 2568 C CA . TRP A 1 328 ? -5.056 3.244 20.117 1.00 74.38 328 TRP A CA 1
ATOM 2569 C C . TRP A 1 328 ? -4.933 1.810 20.620 1.00 74.38 328 TRP A C 1
ATOM 2571 O O . TRP A 1 328 ? -5.631 1.478 21.572 1.00 74.38 328 TRP A O 1
ATOM 2581 N N . VAL A 1 329 ? -3.985 1.019 20.109 1.00 73.62 329 VAL A N 1
ATOM 2582 C CA . VAL A 1 329 ? -3.740 -0.354 20.598 1.00 73.62 329 VAL A CA 1
ATOM 2583 C C . VAL A 1 329 ? -3.424 -0.385 22.097 1.00 73.62 329 VAL A C 1
ATOM 2585 O O . VAL A 1 329 ? -4.017 -1.166 22.837 1.00 73.62 329 VAL A O 1
ATOM 2588 N N . ARG A 1 330 ? -2.604 0.544 22.605 1.00 74.75 330 ARG A N 1
ATOM 2589 C CA . ARG A 1 330 ? -2.361 0.659 24.058 1.00 74.75 330 ARG A CA 1
ATOM 2590 C C . ARG A 1 330 ? -3.628 0.982 24.859 1.00 74.75 330 ARG A C 1
ATOM 2592 O O . ARG A 1 330 ? -3.832 0.443 25.945 1.00 74.75 330 ARG A O 1
ATOM 2599 N N . ARG A 1 331 ? -4.500 1.859 24.348 1.00 72.62 331 ARG A N 1
ATOM 2600 C CA . ARG A 1 331 ? -5.786 2.173 24.997 1.00 72.62 331 ARG A CA 1
ATOM 2601 C C . ARG A 1 331 ? -6.724 0.961 24.994 1.00 72.62 331 ARG A C 1
ATOM 2603 O O . ARG A 1 331 ? -7.443 0.773 25.973 1.00 72.62 331 ARG A O 1
ATOM 2610 N N . LEU A 1 332 ? -6.694 0.149 23.936 1.00 68.25 332 LEU A N 1
ATOM 2611 C CA . LEU A 1 332 ? -7.457 -1.097 23.835 1.00 68.25 332 LEU A CA 1
ATOM 2612 C C . LEU A 1 332 ? -7.059 -2.084 24.923 1.00 68.25 332 LEU A C 1
ATOM 2614 O O . LEU A 1 332 ? -7.930 -2.557 25.644 1.00 68.25 332 LEU A O 1
ATOM 2618 N N . TRP A 1 333 ? -5.761 -2.313 25.112 1.00 68.44 333 TRP A N 1
ATOM 2619 C CA . TRP A 1 333 ? -5.271 -3.203 26.163 1.00 68.44 333 TRP A CA 1
ATOM 2620 C C . TRP A 1 333 ? -5.751 -2.772 27.552 1.00 68.44 333 TRP A C 1
ATOM 2622 O O . TRP A 1 333 ? -6.301 -3.585 28.291 1.00 68.44 333 TRP A O 1
ATOM 2632 N N . ARG A 1 334 ? -5.674 -1.480 27.896 1.00 67.31 334 ARG A N 1
ATOM 2633 C CA . ARG A 1 334 ? -6.178 -1.000 29.198 1.00 67.31 334 ARG A CA 1
ATOM 2634 C C . ARG A 1 334 ? -7.661 -1.324 29.423 1.00 67.31 334 ARG A C 1
ATOM 2636 O O . ARG A 1 334 ? -8.047 -1.595 30.557 1.00 67.31 334 ARG A O 1
ATOM 2643 N N . ARG A 1 335 ? -8.482 -1.326 28.363 1.00 65.75 335 ARG A N 1
ATOM 2644 C CA . ARG A 1 335 ? -9.894 -1.750 28.431 1.00 65.75 335 ARG A CA 1
ATOM 2645 C C . ARG A 1 335 ? -10.037 -3.279 28.454 1.00 65.75 335 ARG A C 1
ATOM 2647 O O . ARG A 1 335 ? -10.818 -3.787 29.249 1.00 65.75 335 ARG A O 1
ATOM 2654 N N . GLY A 1 336 ? -9.257 -4.014 27.661 1.00 59.31 336 GLY A N 1
ATOM 2655 C CA . GLY A 1 336 ? -9.261 -5.484 27.617 1.00 59.31 336 GLY A CA 1
ATOM 2656 C C . GLY A 1 336 ? -8.812 -6.141 28.928 1.00 59.31 336 GLY A C 1
ATOM 2657 O O . GLY A 1 336 ? -9.459 -7.066 29.408 1.00 59.31 336 GLY A O 1
ATOM 2658 N N . ALA A 1 337 ? -7.784 -5.599 29.587 1.00 57.25 337 ALA A N 1
ATOM 2659 C CA . ALA A 1 337 ? -7.347 -6.039 30.913 1.00 57.25 337 ALA A CA 1
ATOM 2660 C C . ALA A 1 337 ? -8.411 -5.797 31.998 1.00 57.25 337 ALA A C 1
ATOM 2662 O O . ALA A 1 337 ? -8.428 -6.487 33.015 1.00 57.25 337 ALA A O 1
ATOM 2663 N N . ALA A 1 338 ? -9.299 -4.814 31.822 1.00 59.31 338 ALA A N 1
ATOM 2664 C CA . ALA A 1 338 ? -10.449 -4.638 32.708 1.00 59.31 338 ALA A CA 1
ATOM 2665 C C . ALA A 1 338 ? -11.519 -5.721 32.467 1.00 59.31 338 ALA A C 1
ATOM 2667 O O . ALA A 1 338 ? -12.091 -6.230 33.425 1.00 59.31 338 ALA A O 1
ATOM 2668 N N . TRP A 1 339 ? -11.734 -6.132 31.213 1.00 57.56 339 TRP A N 1
ATOM 2669 C CA . TRP A 1 339 ? -12.680 -7.192 30.843 1.00 57.56 339 TRP A CA 1
ATOM 2670 C C . TRP A 1 339 ? -12.224 -8.597 31.273 1.00 57.56 339 TRP A C 1
ATOM 2672 O O . TRP A 1 339 ? -13.009 -9.343 31.855 1.00 57.56 339 TRP A O 1
ATOM 2682 N N . MET A 1 340 ? -10.947 -8.941 31.066 1.00 55.72 340 MET A N 1
ATOM 2683 C CA . MET A 1 340 ? -10.359 -10.207 31.539 1.00 55.72 340 MET A CA 1
ATOM 2684 C C . MET A 1 340 ? -10.437 -10.330 33.065 1.00 55.72 340 MET A C 1
ATOM 2686 O O . MET A 1 340 ? -10.798 -11.385 33.582 1.00 55.72 340 MET A O 1
ATOM 2690 N N . ARG A 1 341 ? -10.176 -9.230 33.789 1.00 54.75 341 ARG A N 1
ATOM 2691 C CA . ARG A 1 341 ? -10.359 -9.178 35.246 1.00 54.75 341 ARG A CA 1
ATOM 2692 C C . ARG A 1 341 ? -11.827 -9.325 35.642 1.00 54.75 341 ARG A C 1
ATOM 2694 O O . ARG A 1 341 ? -12.105 -10.051 36.578 1.00 54.75 341 ARG A O 1
ATOM 2701 N N . ALA A 1 342 ? -12.772 -8.729 34.917 1.00 53.38 342 ALA A N 1
ATOM 2702 C CA . ALA A 1 342 ? -14.197 -8.906 35.207 1.00 53.38 342 ALA A CA 1
ATOM 2703 C C . ALA A 1 342 ? -14.678 -10.362 35.020 1.00 53.38 342 ALA A C 1
ATOM 2705 O O . ALA A 1 342 ? -15.513 -10.815 35.794 1.00 53.38 342 ALA A O 1
ATOM 2706 N N . ARG A 1 343 ? -14.124 -11.113 34.053 1.00 53.09 343 ARG A N 1
ATOM 2707 C CA . ARG A 1 343 ? -14.440 -12.543 33.833 1.00 53.09 343 ARG A CA 1
ATOM 2708 C C . ARG A 1 343 ? -13.794 -13.507 34.832 1.00 53.09 343 ARG A C 1
ATOM 2710 O O . ARG A 1 343 ? -14.258 -14.630 34.939 1.00 53.09 343 ARG A O 1
ATOM 2717 N N . GLN A 1 344 ? -12.724 -13.112 35.524 1.00 44.56 344 GLN A N 1
ATOM 2718 C CA . GLN A 1 344 ? -12.113 -13.932 36.586 1.00 44.56 344 GLN A CA 1
ATOM 2719 C C . GLN A 1 344 ? -12.867 -13.834 37.925 1.00 44.56 344 GLN A C 1
ATOM 2721 O O . GLN A 1 344 ? -12.570 -14.589 38.845 1.00 44.56 344 GLN A O 1
ATOM 2726 N N . TRP A 1 345 ? -13.816 -12.901 38.036 1.00 37.41 345 TRP A N 1
ATOM 2727 C CA . TRP A 1 345 ? -14.586 -12.604 39.250 1.00 37.41 345 TRP A CA 1
ATOM 2728 C C . TRP A 1 345 ? -16.098 -12.838 39.059 1.00 37.41 345 TRP A C 1
ATOM 2730 O O . TRP A 1 345 ? -16.898 -12.439 39.904 1.00 37.41 345 TRP A O 1
ATOM 2740 N N . SER A 1 346 ? -16.476 -13.481 37.950 1.00 38.66 346 SER A N 1
ATOM 2741 C CA . SER A 1 346 ? -17.814 -13.993 37.624 1.00 38.66 346 SER A CA 1
ATOM 2742 C C . SER A 1 346 ? -17.735 -15.499 37.450 1.00 38.66 346 SER A C 1
ATOM 2744 O O . SER A 1 346 ? -18.650 -16.200 37.925 1.00 38.66 346 SER A O 1
#

Radius of gyration: 22.59 Å; chains: 1; bounding box: 46×41×81 Å

Organism: NCBI:txid456163

Foldseek 3Di:
DVLLVQCQCVLQVNHDRDPPHCCVVPPLNVVLVVCVVPPDLVSLVVSLVVCVSRQNSSLVSLLVNLLVCVLVLALVVSLVSLVDQRDPSHDQLSNLSSLLSNLVSCVLLLNLVVSVVSLDDDDDLDLVSLLSSLLSVLVSCLQQLNLVVSQVSLVVSCVSRVALSSLLSNQLSVLLVVDGDVVSLVSVCVDLVSVLSSLVSVLSNCVVVVHHSVVSLVVSCVSCVVRPDVVSNLSSLLVVLVSCCVPPLVVSLVSLVVQCVSCVVSNRVQSNLSSLLSNLLSQVVVVHDRVVSLPDDHSHLLSQQSSCLSVLHHRDPRLVSNRPSSVVSVVSSVVSPVVVVVVVVD